Protein AF-A0A2N1TGX4-F1 (afdb_monomer_lite)

Foldseek 3Di:
DPPLVVVLVVLVVVLVVVLVVLCVVQPLAPSSVLVNLVSVLVSLVVVLVSCCVVVHVVSCVPSVVVSVVSVVVSVVCCCVLPVVLVVLLVVCVVCVVQQELDHPQDVVQLPRSHPSVVVSVVSVVVSVVVVVVLLVLLVVLVVLLVVLVVLLVVLVVLLVVLVVLLVVLVVVVVVLVVVLVVLVVLLVVLVVVLVVLVVVLVVLVVVLVVLVVVLVVLVVVLVVLVVQLVVLVVQLVVLVVQLVVLVVVPPVSPVSNVVSVVSNVVSVVSNVVSVVSNVVSVVSSVVSVVSSVVSVVVNVVSVVVSVVSVVSNVVSVVVSVVSVVVVVVSVVSNVVSVVSNVVSVVSNVVSVVSNVVSVVSLVVSQSHAYPNHGSD

pLDDT: mean 90.54, std 6.8, range [51.25, 97.88]

Sequence (376 aa):
MSILLIYSLGVGISSIIAIYGIWKIFRGSFIAKISILFLIWGVTLLYYAYIILLMGLVHISWTAPIACAHFIVINIYIKKTMKNPLDKVIHSVNEMSSGIINFDFDEAIAKQNDELGVLTKAFFSTTQKLQETISSFSQSTATIANASDELNATAQNLSQGANEQAAGIEEMSSSLEEIAASILINTSNTKETGMLAKKTAEQSSEGGKAVLEAVAAIKQIAEKITLIEDIAYQTNLLALNAAIEAARAGEHGKGFAVVAGEVRKLAEKSQIAAQDIGKLAVNGVSVADKASTRFKEILPNIDKTSQFIQDIAASSEEQDTAIKQFNETVEQLGFVATSNSSASEELASTSELLNKEAQNLSTIIGFFKLDGKEIQ

Structure (mmCIF, N/CA/C/O backbone):
data_AF-A0A2N1TGX4-F1
#
_entry.id   AF-A0A2N1TGX4-F1
#
loop_
_atom_site.group_PDB
_atom_site.id
_atom_site.type_symbol
_atom_site.label_atom_id
_atom_site.label_alt_id
_atom_site.label_comp_id
_atom_site.label_asym_id
_atom_site.label_entity_id
_atom_site.label_seq_id
_atom_site.pdbx_PDB_ins_code
_atom_site.Cartn_x
_atom_site.Cartn_y
_atom_site.Cartn_z
_atom_site.occupancy
_atom_site.B_iso_or_equiv
_atom_site.auth_seq_id
_atom_site.auth_comp_id
_atom_site.auth_asym_id
_atom_site.auth_atom_id
_atom_site.pdbx_PDB_model_num
ATOM 1 N N . MET A 1 1 ? 60.046 26.076 -99.783 1.00 53.44 1 MET A N 1
ATOM 2 C CA . MET A 1 1 ? 60.450 26.130 -98.357 1.00 53.44 1 MET A CA 1
ATOM 3 C C . MET A 1 1 ? 59.511 26.994 -97.502 1.00 53.44 1 MET A C 1
ATOM 5 O O . MET A 1 1 ? 59.264 26.639 -96.362 1.00 53.44 1 MET A O 1
ATOM 9 N N . SER A 1 2 ? 58.922 28.068 -98.041 1.00 67.06 2 SER A N 1
ATOM 10 C CA . SER A 1 2 ? 58.096 29.043 -97.301 1.00 67.06 2 SER A CA 1
ATOM 11 C C . SER A 1 2 ? 56.709 28.544 -96.846 1.00 67.06 2 SER A C 1
ATOM 13 O O . SER A 1 2 ? 56.313 28.831 -95.725 1.00 67.06 2 SER A O 1
ATOM 15 N N . ILE A 1 3 ? 55.982 27.757 -97.652 1.00 70.06 3 ILE A N 1
ATOM 16 C CA . ILE A 1 3 ? 54.608 27.301 -97.319 1.00 70.06 3 ILE A CA 1
ATOM 17 C C . ILE A 1 3 ? 54.589 26.271 -96.174 1.00 70.06 3 ILE A C 1
ATOM 19 O O . ILE A 1 3 ? 53.727 26.309 -95.301 1.00 70.06 3 ILE A O 1
ATOM 23 N N . LEU A 1 4 ? 55.573 25.373 -96.147 1.00 67.12 4 LEU A N 1
ATOM 24 C CA . LEU A 1 4 ? 55.683 24.300 -95.153 1.00 67.12 4 LEU A CA 1
ATOM 25 C C . LEU A 1 4 ? 56.008 24.839 -93.747 1.00 67.12 4 LEU A C 1
ATOM 27 O O . LEU A 1 4 ? 55.432 24.383 -92.763 1.00 67.12 4 LEU A O 1
ATOM 31 N N . LEU A 1 5 ? 56.859 25.868 -93.671 1.00 70.44 5 LEU A N 1
ATOM 32 C CA . LEU A 1 5 ? 57.188 26.581 -92.431 1.00 70.44 5 LEU A CA 1
ATOM 33 C C . LEU A 1 5 ? 55.961 27.300 -91.846 1.00 70.44 5 LEU A C 1
ATOM 35 O O . LEU A 1 5 ? 55.720 27.230 -90.641 1.00 70.44 5 LEU A O 1
ATOM 39 N N . ILE A 1 6 ? 55.146 27.920 -92.708 1.00 76.12 6 ILE A N 1
ATOM 40 C CA . ILE A 1 6 ? 53.880 28.561 -92.320 1.00 76.12 6 ILE A CA 1
ATOM 41 C C . ILE A 1 6 ? 52.896 27.520 -91.766 1.00 76.12 6 ILE A C 1
ATOM 43 O O . ILE A 1 6 ? 52.261 27.769 -90.743 1.00 76.12 6 ILE A O 1
ATOM 47 N N . TYR A 1 7 ? 52.815 26.335 -92.379 1.00 77.75 7 TYR A N 1
ATOM 48 C CA . TYR A 1 7 ? 51.945 25.254 -91.910 1.00 77.75 7 TYR A CA 1
ATOM 49 C C . TYR A 1 7 ? 52.366 24.724 -90.529 1.00 77.75 7 TYR A C 1
ATOM 51 O O . TYR A 1 7 ? 51.528 24.609 -89.637 1.00 77.75 7 TYR A O 1
ATOM 59 N N . SER A 1 8 ? 53.664 24.478 -90.302 1.00 75.38 8 SER A N 1
ATOM 60 C CA . SER A 1 8 ? 54.162 24.046 -88.986 1.00 75.38 8 SER A CA 1
ATOM 61 C C . SER A 1 8 ? 53.949 25.097 -87.891 1.00 75.38 8 SER A C 1
ATOM 63 O O . SER A 1 8 ? 53.589 24.750 -86.766 1.00 75.38 8 SER A O 1
ATOM 65 N N . LEU A 1 9 ? 54.115 26.385 -88.224 1.00 79.75 9 LEU A N 1
ATOM 66 C CA . LEU A 1 9 ? 53.881 27.489 -87.292 1.00 79.75 9 LEU A CA 1
ATOM 67 C C . LEU A 1 9 ? 52.387 27.608 -86.950 1.00 79.75 9 LEU A C 1
ATOM 69 O O . LEU A 1 9 ? 52.031 27.787 -85.787 1.00 79.75 9 LEU A O 1
ATOM 73 N N . GLY A 1 10 ? 51.517 27.441 -87.953 1.00 82.50 10 GLY A N 1
ATOM 74 C CA . GLY A 1 10 ? 50.064 27.433 -87.795 1.00 82.50 10 GLY A CA 1
ATOM 75 C C . GLY A 1 10 ? 49.576 26.310 -86.880 1.00 82.50 10 GLY A C 1
ATOM 76 O O . GLY A 1 10 ? 48.833 26.586 -85.941 1.00 82.50 10 GLY A O 1
ATOM 77 N N . VAL A 1 11 ? 50.057 25.076 -87.088 1.00 82.88 11 VAL A N 1
ATOM 78 C CA . VAL A 1 11 ? 49.738 23.924 -86.224 1.00 82.88 11 VAL A CA 1
ATOM 79 C C . VAL A 1 11 ? 50.245 24.147 -84.797 1.00 82.88 11 VAL A C 1
ATOM 81 O O . VAL A 1 11 ? 49.530 23.852 -83.841 1.00 82.88 11 VAL A O 1
ATOM 84 N N . GLY A 1 12 ? 51.444 24.709 -84.618 1.00 82.12 12 GLY A N 1
ATOM 85 C CA . GLY A 1 12 ? 51.977 25.032 -83.290 1.00 82.12 12 GLY A CA 1
ATOM 86 C C . GLY A 1 12 ? 51.110 26.046 -82.536 1.00 82.12 12 GLY A C 1
ATOM 87 O O . GLY A 1 12 ? 50.707 25.795 -81.399 1.00 82.12 12 GLY A O 1
ATOM 88 N N . ILE A 1 13 ? 50.756 27.158 -83.187 1.00 85.62 13 ILE A N 1
ATOM 89 C CA . ILE A 1 13 ? 49.913 28.212 -82.60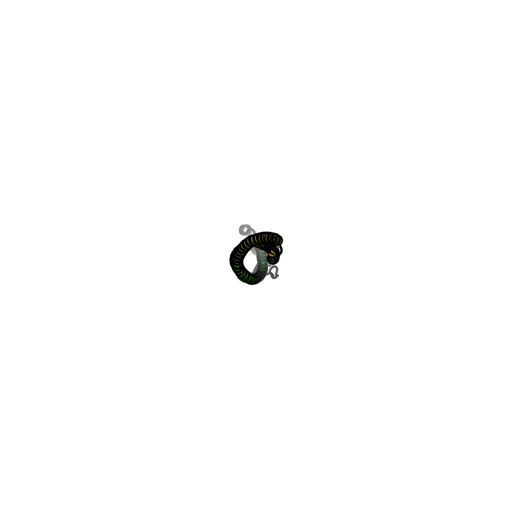1 1.00 85.62 13 ILE A CA 1
ATOM 90 C C . ILE A 1 13 ? 48.509 27.678 -82.290 1.00 85.62 13 ILE A C 1
ATOM 92 O O . ILE A 1 13 ? 48.014 27.879 -81.179 1.00 85.62 13 ILE A O 1
ATOM 96 N N . SER A 1 14 ? 47.881 26.945 -83.217 1.00 87.31 14 SER A N 1
ATOM 97 C CA . SER A 1 14 ? 46.551 26.365 -82.990 1.00 87.31 14 SER A CA 1
ATOM 98 C C . SER A 1 14 ? 46.553 25.351 -81.846 1.00 87.31 14 SER A C 1
ATOM 100 O O . SER A 1 14 ? 45.596 25.294 -81.078 1.00 87.31 14 SER A O 1
ATOM 102 N N . SER A 1 15 ? 47.639 24.590 -81.684 1.00 87.62 15 SER A N 1
ATOM 103 C CA . SER A 1 15 ? 47.796 23.621 -80.594 1.00 87.62 15 SER A CA 1
ATOM 104 C C . SER A 1 15 ? 47.927 24.303 -79.237 1.00 87.62 15 SER A C 1
ATOM 106 O O . SER A 1 15 ? 47.289 23.874 -78.283 1.00 87.62 15 SER A O 1
ATOM 108 N N . ILE A 1 16 ? 48.692 25.394 -79.140 1.00 89.44 16 ILE A N 1
ATOM 109 C CA . ILE A 1 16 ? 48.813 26.178 -77.899 1.00 89.44 16 ILE A CA 1
ATOM 110 C C . ILE A 1 16 ? 47.462 26.797 -77.521 1.00 89.44 16 ILE A C 1
ATOM 112 O O . ILE A 1 16 ? 47.061 26.728 -76.358 1.00 89.44 16 ILE A O 1
ATOM 116 N N . ILE A 1 17 ? 46.731 27.345 -78.499 1.00 90.94 17 ILE A N 1
ATOM 117 C CA . ILE A 1 17 ? 45.380 27.888 -78.290 1.00 90.94 17 ILE A CA 1
ATOM 118 C C . ILE A 1 17 ? 44.424 26.784 -77.820 1.00 90.94 17 ILE A C 1
ATOM 120 O O . ILE A 1 17 ? 43.666 27.000 -76.876 1.00 90.94 17 ILE A O 1
ATOM 124 N N . ALA A 1 18 ? 44.482 25.595 -78.425 1.00 89.81 18 ALA A N 1
ATOM 125 C CA . ALA A 1 18 ? 43.657 24.455 -78.035 1.00 89.81 18 ALA A CA 1
ATOM 126 C C . ALA A 1 18 ? 44.010 23.927 -76.631 1.00 89.81 18 ALA A C 1
ATOM 128 O O . ALA A 1 18 ? 43.102 23.696 -75.836 1.00 89.81 18 ALA A O 1
ATOM 129 N N . ILE A 1 19 ? 45.299 23.815 -76.276 1.00 91.00 19 ILE A N 1
ATOM 130 C CA . ILE A 1 19 ? 45.748 23.450 -74.919 1.00 91.00 19 ILE A CA 1
ATOM 131 C C . ILE A 1 19 ? 45.235 24.473 -73.901 1.00 91.00 19 ILE A C 1
ATOM 133 O O . ILE A 1 19 ? 44.672 24.088 -72.876 1.00 91.00 19 ILE A O 1
ATOM 137 N N . TYR A 1 20 ? 45.390 25.770 -74.184 1.00 91.19 20 TYR A N 1
ATOM 138 C CA . TYR A 1 20 ? 44.896 26.834 -73.311 1.00 91.19 20 TYR A CA 1
ATOM 139 C C . TYR A 1 20 ? 43.369 26.800 -73.180 1.00 91.19 20 TYR A C 1
ATOM 141 O O . TYR A 1 20 ? 42.847 26.940 -72.075 1.00 91.19 20 TYR A O 1
ATOM 149 N N . GLY A 1 21 ? 42.652 26.562 -74.282 1.00 91.06 21 GLY A N 1
ATOM 150 C CA . GLY A 1 21 ? 41.200 26.395 -74.296 1.00 91.06 21 GLY A CA 1
ATOM 151 C C . GLY A 1 21 ? 40.746 25.231 -73.416 1.00 91.06 21 GLY A C 1
ATOM 152 O O . GLY A 1 21 ? 39.921 25.430 -72.528 1.00 91.06 21 GLY A O 1
ATOM 153 N N . ILE A 1 22 ? 41.340 24.047 -73.591 1.00 90.81 22 ILE A N 1
ATOM 154 C CA . ILE A 1 22 ? 41.057 22.856 -72.775 1.00 90.81 22 ILE A CA 1
ATOM 155 C C . ILE A 1 22 ? 41.356 23.127 -71.299 1.00 90.81 22 ILE A C 1
ATOM 157 O O . ILE A 1 22 ? 40.515 22.857 -70.445 1.00 90.81 22 ILE A O 1
ATOM 161 N N . TRP A 1 23 ? 42.524 23.693 -70.987 1.00 89.88 23 TRP A N 1
ATOM 162 C CA . TRP A 1 23 ? 42.907 24.010 -69.611 1.00 89.88 23 TRP A CA 1
ATOM 163 C C . TRP A 1 23 ? 41.967 25.030 -68.963 1.00 89.88 23 TRP A C 1
ATOM 165 O O . TRP A 1 23 ? 41.651 24.907 -67.783 1.00 89.88 23 TRP A O 1
ATOM 175 N N . LYS A 1 24 ? 41.508 26.032 -69.721 1.00 90.69 24 LYS A N 1
ATOM 176 C CA . LYS A 1 24 ? 40.595 27.065 -69.223 1.00 90.69 24 LYS A CA 1
ATOM 177 C C . LYS A 1 24 ? 39.182 26.524 -68.997 1.00 90.69 24 LYS A C 1
ATOM 179 O O . LYS A 1 24 ? 38.566 26.899 -68.005 1.00 90.69 24 LYS A O 1
ATOM 184 N N . ILE A 1 25 ? 38.681 25.669 -69.892 1.00 89.88 25 ILE A N 1
ATOM 185 C CA . ILE A 1 25 ? 37.333 25.080 -69.805 1.00 89.88 25 ILE A CA 1
ATOM 186 C C . ILE A 1 25 ? 37.271 24.021 -68.697 1.00 89.88 25 ILE A C 1
ATOM 188 O O . ILE A 1 25 ? 36.348 24.027 -67.893 1.00 89.88 25 ILE A O 1
ATOM 192 N N . PHE A 1 26 ? 38.273 23.145 -68.622 1.00 89.19 26 PHE A N 1
ATOM 193 C CA . PHE A 1 26 ? 38.320 22.004 -67.703 1.00 89.19 26 PHE A CA 1
ATOM 194 C C . PHE A 1 26 ? 39.372 22.212 -66.600 1.00 89.19 26 PHE A C 1
ATOM 196 O O . PHE A 1 26 ? 40.143 21.312 -66.259 1.00 89.19 26 PHE A O 1
ATOM 203 N N . ARG A 1 27 ? 39.475 23.429 -66.057 1.00 84.06 27 ARG A N 1
ATOM 204 C CA . ARG A 1 27 ? 40.538 23.790 -65.108 1.00 84.06 27 ARG A CA 1
ATOM 205 C C . ARG A 1 27 ? 40.519 22.885 -63.873 1.00 84.06 27 ARG A C 1
ATOM 207 O O . ARG A 1 27 ? 39.518 22.809 -63.177 1.00 84.06 27 ARG A O 1
ATOM 214 N N . GLY A 1 28 ? 41.652 22.243 -63.584 1.00 81.25 28 GLY A N 1
ATOM 215 C CA . GLY A 1 28 ? 41.782 21.313 -62.453 1.00 81.25 28 GLY A CA 1
ATOM 216 C C . GLY A 1 28 ? 41.197 19.921 -62.707 1.00 81.25 28 GLY A C 1
ATOM 217 O O . GLY A 1 28 ? 41.358 19.053 -61.861 1.00 81.25 28 GLY A O 1
ATOM 218 N N . SER A 1 29 ? 40.598 19.684 -63.876 1.00 88.69 29 SER A N 1
ATOM 219 C CA . SER A 1 29 ? 39.947 18.420 -64.209 1.00 88.69 29 SER A CA 1
ATOM 220 C C . SER A 1 29 ? 40.927 17.339 -64.654 1.00 88.69 29 SER A C 1
ATOM 222 O O . SER A 1 29 ? 41.895 17.621 -65.375 1.00 88.69 29 SER A O 1
ATOM 224 N N . PHE A 1 30 ? 40.640 16.074 -64.343 1.00 87.62 30 PHE A N 1
ATOM 225 C CA . PHE A 1 30 ? 41.352 14.965 -64.987 1.00 87.62 30 PHE A CA 1
ATOM 226 C C . PHE A 1 30 ? 41.064 14.923 -66.502 1.00 87.62 30 PHE A C 1
ATOM 228 O O . PHE A 1 30 ? 41.944 14.553 -67.283 1.00 87.62 30 PHE A O 1
ATOM 235 N N . ILE A 1 31 ? 39.885 15.390 -66.940 1.00 88.69 31 ILE A N 1
ATOM 236 C CA . ILE A 1 31 ? 39.503 15.485 -68.358 1.00 88.69 31 ILE A CA 1
ATOM 237 C C . ILE A 1 31 ? 40.423 16.462 -69.093 1.00 88.69 31 ILE A C 1
ATOM 239 O O . ILE A 1 31 ? 40.838 16.165 -70.214 1.00 88.69 31 ILE A O 1
ATOM 243 N N . ALA A 1 32 ? 40.822 17.577 -68.464 1.00 89.38 32 ALA A N 1
ATOM 244 C CA . ALA A 1 32 ? 41.821 18.481 -69.041 1.00 89.38 32 ALA A CA 1
ATOM 245 C C . ALA A 1 32 ? 43.162 17.780 -69.244 1.00 89.38 32 ALA A C 1
ATOM 247 O O . ALA A 1 32 ? 43.743 17.884 -70.321 1.00 89.38 32 ALA A O 1
ATOM 248 N N . LYS A 1 33 ? 43.647 17.047 -68.231 1.00 87.75 33 LYS A N 1
ATOM 249 C CA . LYS A 1 33 ? 44.929 16.326 -68.306 1.00 87.75 33 LYS A CA 1
ATOM 250 C C . LYS A 1 33 ? 44.917 15.320 -69.461 1.00 87.75 33 LYS A C 1
ATOM 252 O O . LYS A 1 33 ? 45.841 15.306 -70.269 1.00 87.75 33 LYS A O 1
ATOM 257 N N . ILE A 1 34 ? 43.849 14.529 -69.575 1.00 89.94 34 ILE A N 1
ATOM 258 C CA . ILE A 1 34 ? 43.679 13.530 -70.640 1.00 89.94 34 ILE A CA 1
ATOM 259 C C . ILE A 1 34 ? 43.566 14.196 -72.014 1.00 89.94 34 ILE A C 1
ATOM 261 O O . ILE A 1 34 ? 44.259 13.803 -72.952 1.00 89.94 34 ILE A O 1
ATOM 265 N N . SER A 1 35 ? 42.734 15.231 -72.130 1.00 90.75 35 SER A N 1
ATOM 266 C CA . SER A 1 35 ? 42.510 15.940 -73.393 1.00 90.75 35 SER A CA 1
ATOM 267 C C . SER A 1 35 ? 43.785 16.625 -73.892 1.00 90.75 35 SER A C 1
ATOM 269 O O . SER A 1 35 ? 44.073 16.582 -75.084 1.00 90.75 35 SER A O 1
ATOM 271 N N . ILE A 1 36 ? 44.599 17.188 -72.989 1.00 90.88 36 ILE A N 1
ATOM 272 C CA . ILE A 1 36 ? 45.911 17.759 -73.324 1.00 90.88 36 ILE A CA 1
ATOM 273 C C . ILE A 1 36 ? 46.883 16.663 -73.787 1.00 90.88 36 ILE A C 1
ATOM 275 O O . ILE A 1 36 ? 47.567 16.866 -74.786 1.00 90.88 36 ILE A O 1
ATOM 279 N N . LEU A 1 37 ? 46.927 15.494 -73.134 1.00 91.06 37 LEU A N 1
ATOM 280 C CA . LEU A 1 37 ? 47.788 14.375 -73.552 1.00 91.06 37 LEU A CA 1
ATOM 281 C C . LEU A 1 37 ? 47.436 13.860 -74.957 1.00 91.06 37 LEU A C 1
ATOM 283 O O . LEU A 1 37 ? 48.330 13.687 -75.786 1.00 91.06 37 LEU A O 1
ATOM 287 N N . PHE A 1 38 ? 46.148 13.666 -75.257 1.00 92.25 38 PHE A N 1
ATOM 288 C CA . PHE A 1 38 ? 45.708 13.253 -76.595 1.00 92.25 38 PHE A CA 1
ATOM 289 C C . PHE A 1 38 ? 45.917 14.340 -77.650 1.00 92.25 38 PHE A C 1
ATOM 291 O O . PHE A 1 38 ? 46.282 14.019 -78.780 1.00 92.25 38 PHE A O 1
ATOM 298 N N . LEU A 1 39 ? 45.739 15.616 -77.292 1.00 92.19 39 LEU A N 1
ATOM 299 C CA . LEU A 1 39 ? 46.033 16.734 -78.185 1.00 92.19 39 LEU A CA 1
ATOM 300 C C . LEU A 1 39 ? 47.529 16.786 -78.522 1.00 92.19 39 LEU A C 1
ATOM 302 O O . LEU A 1 39 ? 47.880 16.874 -79.694 1.00 92.19 39 LEU A O 1
ATOM 306 N N . ILE A 1 40 ? 48.413 16.655 -77.525 1.00 90.50 40 ILE A N 1
ATOM 307 C CA . ILE A 1 40 ? 49.867 16.579 -77.735 1.00 90.50 40 ILE A CA 1
ATOM 308 C C . ILE A 1 40 ? 50.206 15.391 -78.641 1.00 90.50 40 ILE A C 1
ATOM 310 O O . ILE A 1 40 ? 50.941 15.556 -79.613 1.00 90.50 40 ILE A O 1
ATOM 314 N N . TRP A 1 41 ? 49.634 14.213 -78.383 1.00 92.56 41 TRP A N 1
ATOM 315 C CA . TRP A 1 41 ? 49.844 13.033 -79.221 1.00 92.56 41 TRP A CA 1
ATOM 316 C C . TRP A 1 41 ? 49.384 13.251 -80.673 1.00 92.56 41 TRP A C 1
ATOM 318 O O . TRP A 1 41 ? 50.144 12.985 -81.607 1.00 92.56 41 TRP A O 1
ATOM 328 N N . GLY A 1 42 ? 48.196 13.824 -80.882 1.00 90.12 42 GLY A N 1
ATOM 329 C CA . GLY A 1 42 ? 47.678 14.158 -82.212 1.00 90.12 42 GLY A CA 1
ATOM 330 C C . GLY A 1 42 ? 48.564 15.156 -82.965 1.00 90.12 42 GLY A C 1
ATOM 331 O O . GLY A 1 42 ? 48.849 14.971 -84.147 1.00 90.12 42 GLY A O 1
ATOM 332 N N . VAL A 1 43 ? 49.084 16.170 -82.271 1.00 90.31 43 VAL A N 1
ATOM 333 C CA . VAL A 1 43 ? 50.026 17.145 -82.845 1.00 90.31 43 VAL A CA 1
ATOM 334 C C . VAL A 1 43 ? 51.359 16.484 -83.201 1.00 90.31 43 VAL A C 1
ATOM 336 O O . VAL A 1 43 ? 51.906 16.753 -84.271 1.00 90.31 43 VAL A O 1
ATOM 339 N N . THR A 1 44 ? 51.862 15.561 -82.371 1.00 89.06 44 THR A N 1
ATOM 340 C CA . THR A 1 44 ? 53.075 14.791 -82.699 1.00 89.06 44 THR A CA 1
ATOM 341 C C . THR A 1 44 ? 52.883 13.875 -83.908 1.00 89.06 44 THR A C 1
ATOM 343 O O . THR A 1 44 ? 53.789 13.766 -84.731 1.00 89.06 44 THR A O 1
ATOM 346 N N . LEU A 1 45 ? 51.696 13.283 -84.085 1.00 90.62 45 LEU A N 1
ATOM 347 C CA . LEU A 1 45 ? 51.361 12.499 -85.277 1.00 90.62 45 LEU A CA 1
ATOM 348 C C . LEU A 1 45 ? 51.341 13.357 -86.543 1.00 90.62 45 LEU A C 1
ATOM 350 O O . LEU A 1 45 ? 51.910 12.952 -87.556 1.00 90.62 45 LEU A O 1
ATOM 354 N N . LEU A 1 46 ? 50.733 14.547 -86.486 1.00 89.00 46 LEU A N 1
ATOM 355 C CA . LEU A 1 46 ? 50.750 15.498 -87.602 1.00 89.00 46 LEU A CA 1
ATOM 356 C C . LEU A 1 46 ? 52.184 15.904 -87.968 1.00 89.00 46 LEU A C 1
ATOM 358 O O . LEU A 1 46 ? 52.518 15.994 -89.149 1.00 89.00 46 LEU A O 1
ATOM 362 N N . TYR A 1 47 ? 53.048 16.088 -86.969 1.00 88.44 47 TYR A N 1
ATOM 363 C CA . TYR A 1 47 ? 54.466 16.369 -87.181 1.00 88.44 47 TYR A CA 1
ATOM 364 C C . TYR A 1 47 ? 55.219 15.186 -87.819 1.00 88.44 47 TYR A C 1
ATOM 366 O O . TYR A 1 47 ? 56.012 15.382 -88.739 1.00 88.44 47 TYR A O 1
ATOM 374 N N . TYR A 1 48 ? 54.947 13.946 -87.404 1.00 90.06 48 TYR A N 1
ATOM 375 C CA . TYR A 1 48 ? 55.524 12.760 -88.047 1.00 90.06 48 TYR A CA 1
ATOM 376 C C . TYR A 1 48 ? 55.039 12.578 -89.486 1.00 90.06 48 TYR A C 1
ATOM 378 O O . TYR A 1 48 ? 55.856 12.321 -90.369 1.00 90.06 48 TYR A O 1
ATOM 386 N N . ALA A 1 49 ? 53.744 12.778 -89.746 1.00 87.06 49 ALA A N 1
ATOM 387 C CA . ALA A 1 49 ? 53.189 12.760 -91.098 1.00 87.06 49 ALA A CA 1
ATOM 388 C C . ALA A 1 49 ? 53.865 13.811 -91.994 1.00 87.06 49 ALA A C 1
ATOM 390 O O . ALA A 1 49 ? 54.219 13.519 -93.136 1.00 87.06 49 ALA A O 1
ATOM 391 N N . TYR A 1 50 ? 54.120 15.004 -91.450 1.00 86.31 50 TYR A N 1
ATOM 392 C CA . TYR A 1 50 ? 54.874 16.056 -92.124 1.00 86.31 50 TYR A CA 1
ATOM 393 C C . TYR A 1 50 ? 56.311 15.625 -92.475 1.00 86.31 50 TYR A C 1
ATOM 395 O O . TYR A 1 50 ? 56.736 15.813 -93.614 1.00 86.31 50 TYR A O 1
ATOM 403 N N . ILE A 1 51 ? 57.048 14.999 -91.546 1.00 85.94 51 ILE A N 1
ATOM 404 C CA . ILE A 1 51 ? 58.411 14.490 -91.805 1.00 85.94 51 ILE A CA 1
ATOM 405 C C . ILE A 1 51 ? 58.409 13.430 -92.910 1.00 85.94 51 ILE A C 1
ATOM 407 O O . ILE A 1 51 ? 59.250 13.483 -93.806 1.00 85.94 51 ILE A O 1
ATOM 411 N N . ILE A 1 52 ? 57.465 12.487 -92.868 1.00 87.25 52 ILE A N 1
ATOM 412 C CA . ILE A 1 52 ? 57.350 11.423 -93.874 1.00 87.25 52 ILE A CA 1
ATOM 413 C C . ILE A 1 52 ? 57.077 12.019 -95.262 1.00 87.25 52 ILE A C 1
ATOM 415 O O . ILE A 1 52 ? 57.685 11.592 -96.242 1.00 87.25 52 ILE A O 1
ATOM 419 N N . LEU A 1 53 ? 56.203 13.027 -95.350 1.00 85.56 53 LEU A N 1
ATOM 420 C CA . LEU A 1 53 ? 55.873 13.696 -96.611 1.00 85.56 53 LEU A CA 1
ATOM 421 C C . LEU A 1 53 ? 57.066 14.483 -97.180 1.00 85.56 53 LEU A C 1
ATOM 423 O O . LEU A 1 53 ? 57.242 14.527 -98.394 1.00 85.56 53 LEU A O 1
ATOM 427 N N . LEU A 1 54 ? 57.895 15.079 -96.317 1.00 84.31 54 LEU A N 1
ATOM 428 C CA . LEU A 1 54 ? 59.050 15.887 -96.720 1.00 84.31 54 LEU A CA 1
ATOM 429 C C . LEU A 1 54 ? 60.295 15.050 -97.069 1.00 84.31 54 LEU A C 1
ATOM 431 O O . LEU A 1 54 ? 60.998 15.373 -98.023 1.00 84.31 54 LEU A O 1
ATOM 435 N N . MET A 1 55 ? 60.596 14.017 -96.277 1.00 85.06 55 MET A N 1
ATOM 436 C CA . MET A 1 55 ? 61.854 13.254 -96.345 1.00 85.06 55 MET A CA 1
ATOM 437 C C . MET A 1 55 ? 61.690 11.830 -96.907 1.00 85.06 55 MET A C 1
ATOM 439 O O . MET A 1 55 ? 62.681 11.138 -97.131 1.00 85.06 55 MET A O 1
ATOM 443 N N . GLY A 1 56 ? 60.457 11.388 -97.173 1.00 85.06 56 GLY A N 1
ATOM 444 C CA . GLY A 1 56 ? 60.148 10.106 -97.809 1.00 85.06 56 GLY A CA 1
ATOM 445 C C . GLY A 1 56 ? 59.764 8.975 -96.843 1.00 85.06 56 GLY A C 1
ATOM 446 O O . GLY A 1 56 ? 59.907 9.062 -95.622 1.00 85.06 56 GLY A O 1
ATOM 447 N N . LEU A 1 57 ? 59.277 7.865 -97.413 1.00 87.75 57 LEU A N 1
ATOM 448 C CA . LEU A 1 57 ? 58.647 6.750 -96.682 1.00 87.75 57 LEU A CA 1
ATOM 449 C C . LEU A 1 57 ? 59.579 6.009 -95.705 1.00 87.75 57 LEU A C 1
ATOM 451 O O . LEU A 1 57 ? 59.097 5.360 -94.780 1.00 87.75 57 LEU A O 1
ATOM 455 N N . VAL A 1 58 ? 60.903 6.125 -95.852 1.00 88.62 58 VAL A N 1
ATOM 456 C CA . VAL A 1 58 ? 61.892 5.472 -94.968 1.00 88.62 58 VAL A CA 1
ATOM 457 C C . VAL A 1 58 ? 61.707 5.888 -93.504 1.00 88.62 58 VAL A C 1
ATOM 459 O O . VAL A 1 58 ? 61.916 5.080 -92.596 1.00 88.62 58 VAL A O 1
ATOM 462 N N . HIS A 1 59 ? 61.240 7.115 -93.255 1.00 88.62 59 HIS A N 1
ATOM 463 C CA . HIS A 1 59 ? 61.037 7.638 -91.904 1.00 88.62 59 HIS A CA 1
ATOM 464 C C . HIS A 1 59 ? 59.853 7.010 -91.148 1.00 88.62 59 HIS A C 1
ATOM 466 O O . HIS A 1 59 ? 59.738 7.186 -89.934 1.00 88.62 59 HIS A O 1
ATOM 472 N N . ILE A 1 60 ? 59.011 6.213 -91.816 1.00 88.62 60 ILE A N 1
ATOM 473 C CA . ILE A 1 60 ? 57.955 5.417 -91.167 1.00 88.62 60 ILE A CA 1
ATOM 474 C C . ILE A 1 60 ? 58.555 4.413 -90.172 1.00 88.62 60 ILE A C 1
ATOM 476 O O . ILE A 1 60 ? 57.986 4.195 -89.103 1.00 88.62 60 ILE A O 1
ATOM 480 N N . SER A 1 61 ? 59.728 3.854 -90.494 1.00 88.94 61 SER A N 1
ATOM 481 C CA . SER A 1 61 ? 60.398 2.807 -89.705 1.00 88.94 61 SER A CA 1
ATOM 482 C C . SER A 1 61 ? 60.633 3.180 -88.237 1.00 88.94 61 SER A C 1
ATOM 484 O O . SER A 1 61 ? 60.565 2.308 -87.376 1.00 88.94 61 SER A O 1
ATOM 486 N N . TRP A 1 62 ? 60.860 4.463 -87.938 1.00 89.00 62 TRP A N 1
ATOM 487 C CA . TRP A 1 62 ? 61.085 4.956 -86.576 1.00 89.00 62 TRP A CA 1
ATOM 488 C C . TRP A 1 62 ? 59.936 5.826 -86.048 1.00 89.00 62 TRP A C 1
ATOM 490 O O . TRP A 1 62 ? 59.659 5.791 -84.850 1.00 89.00 62 TRP A O 1
ATOM 500 N N . THR A 1 63 ? 59.212 6.560 -86.900 1.00 91.00 63 THR A N 1
ATOM 501 C CA . THR A 1 63 ? 58.073 7.387 -86.449 1.00 91.00 63 THR A CA 1
ATOM 502 C C . THR A 1 63 ? 56.896 6.545 -85.950 1.00 91.00 63 THR A C 1
ATOM 504 O O . THR A 1 63 ? 56.291 6.892 -84.934 1.00 91.00 63 THR A O 1
ATOM 507 N N . ALA A 1 64 ? 56.591 5.415 -86.600 1.00 88.69 64 ALA A N 1
ATOM 508 C CA . ALA A 1 64 ? 55.469 4.564 -86.206 1.00 88.69 64 ALA A CA 1
ATOM 509 C C . ALA A 1 64 ? 55.670 3.883 -84.831 1.00 88.69 64 ALA A C 1
ATOM 511 O O . ALA A 1 64 ? 54.764 3.984 -83.995 1.00 88.69 64 ALA A O 1
ATOM 512 N N . PRO A 1 65 ? 56.833 3.267 -84.516 1.00 92.88 65 PRO A N 1
ATOM 513 C CA . PRO A 1 65 ? 57.094 2.724 -83.181 1.00 92.88 65 PRO A CA 1
ATOM 514 C C . PRO A 1 65 ? 57.033 3.774 -82.068 1.00 92.88 65 PRO A C 1
ATOM 516 O O . PRO A 1 65 ? 56.467 3.507 -81.010 1.00 92.88 65 PRO A O 1
ATOM 519 N N . ILE A 1 66 ? 57.566 4.979 -82.301 1.00 92.19 66 ILE A N 1
ATOM 520 C CA . ILE A 1 66 ? 57.556 6.057 -81.299 1.00 92.19 66 ILE A CA 1
ATOM 521 C C . ILE A 1 66 ? 56.129 6.554 -81.052 1.00 92.19 66 ILE A C 1
ATOM 523 O O . ILE A 1 66 ? 55.731 6.724 -79.899 1.00 92.19 66 ILE A O 1
ATOM 527 N N . ALA A 1 67 ? 55.330 6.728 -82.108 1.00 90.19 67 ALA A N 1
ATOM 528 C CA . ALA A 1 67 ? 53.923 7.095 -81.973 1.00 90.19 67 ALA A CA 1
ATOM 529 C C . ALA A 1 67 ? 53.124 6.046 -81.176 1.00 90.19 67 ALA A C 1
ATOM 531 O O . ALA A 1 67 ? 52.317 6.415 -80.317 1.00 90.19 67 ALA A O 1
ATOM 532 N N . CYS A 1 68 ? 53.389 4.754 -81.410 1.00 92.44 68 CYS A N 1
ATOM 533 C CA . CYS A 1 68 ? 52.789 3.654 -80.651 1.00 92.44 68 CYS A CA 1
ATOM 534 C C . CYS A 1 68 ? 53.237 3.658 -79.184 1.00 92.44 68 CYS A C 1
ATOM 536 O O . CYS A 1 68 ? 52.402 3.547 -78.290 1.00 92.44 68 CYS A O 1
ATOM 538 N N . ALA A 1 69 ? 54.534 3.837 -78.918 1.00 93.00 69 ALA A N 1
ATOM 539 C CA . ALA A 1 69 ? 55.063 3.917 -77.559 1.00 93.00 69 ALA A CA 1
ATOM 540 C C . ALA A 1 69 ? 54.438 5.085 -76.779 1.00 93.00 69 ALA A C 1
ATOM 542 O O . ALA A 1 69 ? 53.990 4.903 -75.648 1.00 93.00 69 ALA A O 1
ATOM 543 N N . HIS A 1 70 ? 54.323 6.262 -77.401 1.00 91.88 70 HIS A N 1
ATOM 544 C CA . HIS A 1 70 ? 53.672 7.429 -76.805 1.00 91.88 70 HIS A CA 1
ATOM 545 C C . HIS A 1 70 ? 52.193 7.147 -76.478 1.00 91.88 70 HIS A C 1
ATOM 547 O O . HIS A 1 70 ? 51.743 7.431 -75.367 1.00 91.88 70 HIS A O 1
ATOM 553 N N . PHE A 1 71 ? 51.454 6.505 -77.390 1.00 93.12 71 PHE A N 1
ATOM 554 C CA . PHE A 1 71 ? 50.062 6.104 -77.154 1.00 93.12 71 PHE A CA 1
ATOM 555 C C . PHE A 1 71 ? 49.923 5.115 -75.984 1.00 93.12 71 PHE A C 1
ATOM 557 O O . PHE A 1 71 ? 49.036 5.267 -75.140 1.00 93.12 71 PHE A O 1
ATOM 564 N N . ILE A 1 72 ? 50.815 4.123 -75.892 1.00 94.88 72 ILE A N 1
ATOM 565 C CA . ILE A 1 72 ? 50.834 3.144 -74.795 1.00 94.88 72 ILE A CA 1
ATOM 566 C C . ILE A 1 72 ? 51.101 3.839 -73.455 1.00 94.88 72 ILE A C 1
ATOM 568 O O . ILE A 1 72 ? 50.390 3.577 -72.486 1.00 94.88 72 ILE A O 1
ATOM 572 N N . VAL A 1 73 ? 52.071 4.758 -73.391 1.00 94.00 73 VAL A N 1
ATOM 573 C CA . VAL A 1 73 ? 52.392 5.508 -72.164 1.00 94.00 73 VAL A CA 1
ATOM 574 C C . VAL A 1 73 ? 51.199 6.342 -71.690 1.00 94.00 73 VAL A C 1
ATOM 576 O O . VAL A 1 73 ? 50.875 6.301 -70.503 1.00 94.00 73 VAL A O 1
ATOM 579 N N . ILE A 1 74 ? 50.499 7.034 -72.599 1.00 92.19 74 ILE A N 1
ATOM 580 C CA . ILE A 1 74 ? 49.275 7.784 -72.265 1.00 92.19 74 ILE A CA 1
ATOM 581 C C . ILE A 1 74 ? 48.211 6.844 -71.681 1.00 92.19 74 ILE A C 1
ATOM 583 O O . ILE A 1 74 ? 47.633 7.145 -70.639 1.00 92.19 74 ILE A O 1
ATOM 587 N N . ASN A 1 75 ? 47.984 5.676 -72.288 1.00 92.56 75 ASN A N 1
ATOM 588 C CA . ASN A 1 75 ? 47.004 4.708 -71.786 1.00 92.56 75 ASN A CA 1
ATOM 589 C C . ASN A 1 75 ? 47.400 4.102 -70.428 1.00 92.56 75 ASN A C 1
ATOM 591 O O . ASN A 1 75 ? 46.537 3.918 -69.570 1.00 92.56 75 ASN A O 1
ATOM 595 N N . ILE A 1 76 ? 48.688 3.830 -70.188 1.00 93.62 76 ILE A N 1
ATOM 596 C CA . ILE A 1 76 ? 49.188 3.383 -68.876 1.00 93.62 76 ILE A CA 1
ATOM 597 C C . ILE A 1 76 ? 48.978 4.476 -67.821 1.00 93.62 76 ILE A C 1
ATOM 599 O O . ILE A 1 76 ? 48.538 4.175 -66.709 1.00 93.62 76 ILE A O 1
ATOM 603 N N . TYR A 1 77 ? 49.246 5.737 -68.169 1.00 90.56 77 TYR A N 1
ATOM 604 C CA . TYR A 1 77 ? 48.995 6.881 -67.295 1.00 90.56 77 TYR A CA 1
ATOM 605 C C . TYR A 1 77 ? 47.505 6.996 -66.943 1.00 90.56 77 TYR A C 1
ATOM 607 O O . TYR A 1 77 ? 47.160 7.020 -65.766 1.00 90.56 77 TYR A O 1
ATOM 615 N N . ILE A 1 78 ? 46.608 6.948 -67.936 1.00 90.06 78 ILE A N 1
ATOM 616 C CA . ILE A 1 78 ? 45.150 6.966 -67.717 1.00 90.06 78 ILE A CA 1
ATOM 617 C C . ILE A 1 78 ? 44.711 5.782 -66.848 1.00 90.06 78 ILE A C 1
ATOM 619 O O . ILE A 1 78 ? 43.935 5.956 -65.907 1.00 90.06 78 ILE A O 1
ATOM 623 N N . LYS A 1 79 ? 45.230 4.577 -67.112 1.00 90.25 79 LYS A N 1
ATOM 624 C CA . LYS A 1 79 ? 44.916 3.394 -66.306 1.00 90.25 79 LYS A CA 1
ATOM 625 C C . LYS A 1 79 ? 45.283 3.609 -64.835 1.00 90.25 79 LYS A C 1
ATOM 627 O O . LYS A 1 79 ? 44.482 3.313 -63.955 1.00 90.25 79 LYS A O 1
ATOM 632 N N . LYS A 1 80 ? 46.479 4.136 -64.568 1.00 87.06 80 LYS A N 1
ATOM 633 C CA . LYS A 1 80 ? 46.995 4.320 -63.206 1.00 87.06 80 LYS A CA 1
ATOM 634 C C . LYS A 1 80 ? 46.332 5.487 -62.469 1.00 87.06 80 LYS A C 1
ATOM 636 O O . LYS A 1 80 ? 46.061 5.358 -61.282 1.00 87.06 80 LYS A O 1
ATOM 641 N N . THR A 1 81 ? 46.086 6.602 -63.152 1.00 84.44 81 THR A N 1
ATOM 642 C CA . THR A 1 81 ? 45.613 7.849 -62.531 1.00 84.44 81 THR A CA 1
ATOM 643 C C . THR A 1 81 ? 44.089 7.963 -62.502 1.00 84.44 81 THR A C 1
ATOM 645 O O . THR A 1 81 ? 43.562 8.656 -61.641 1.00 84.44 81 THR A O 1
ATOM 648 N N . MET A 1 82 ? 43.375 7.265 -63.394 1.00 86.81 82 MET A N 1
ATOM 649 C CA . MET A 1 82 ? 41.913 7.336 -63.497 1.00 86.81 82 MET A CA 1
ATOM 650 C C . MET A 1 82 ? 41.235 5.980 -63.306 1.00 86.81 82 MET A C 1
ATOM 652 O O . MET A 1 82 ? 40.436 5.831 -62.387 1.00 86.81 82 MET A O 1
ATOM 656 N N . LYS A 1 83 ? 41.556 4.979 -64.139 1.00 88.94 83 LYS A N 1
ATOM 657 C CA . LYS A 1 83 ? 40.829 3.696 -64.132 1.00 88.94 83 LYS A CA 1
ATOM 658 C C . LYS A 1 83 ? 40.948 2.967 -62.794 1.00 88.94 83 LYS A C 1
ATOM 660 O O . LYS A 1 83 ? 39.931 2.627 -62.212 1.00 88.94 83 LYS A O 1
ATOM 665 N N . ASN A 1 84 ? 42.167 2.744 -62.304 1.00 88.12 84 ASN A N 1
ATOM 666 C CA . ASN A 1 84 ? 42.372 1.994 -61.065 1.00 88.12 84 ASN A CA 1
ATOM 667 C C . ASN A 1 84 ? 41.731 2.697 -59.844 1.00 88.12 84 ASN A C 1
ATOM 669 O O . ASN A 1 84 ? 41.036 2.019 -59.093 1.00 88.12 84 ASN A O 1
ATOM 673 N N . PRO A 1 85 ? 41.901 4.023 -59.637 1.00 86.25 85 PRO A N 1
ATOM 674 C CA . PRO A 1 85 ? 41.175 4.760 -58.599 1.00 86.25 85 PRO A CA 1
ATOM 675 C C . PRO A 1 85 ? 39.655 4.653 -58.693 1.00 86.25 85 PRO A C 1
ATOM 677 O O . PRO A 1 85 ? 38.989 4.433 -57.686 1.00 86.25 85 PRO A O 1
ATOM 680 N N . LEU A 1 86 ? 39.108 4.785 -59.902 1.00 88.25 86 LEU A N 1
ATOM 681 C CA . LEU A 1 86 ? 37.671 4.697 -60.121 1.00 88.25 86 LEU A CA 1
ATOM 682 C C . LEU A 1 86 ? 37.148 3.279 -59.852 1.00 88.25 86 LEU A C 1
ATOM 684 O O . LEU A 1 86 ? 36.128 3.133 -59.187 1.00 88.25 86 LEU A O 1
ATOM 688 N N . ASP A 1 87 ? 37.870 2.247 -60.301 1.00 88.62 87 ASP A N 1
ATOM 689 C CA . ASP A 1 87 ? 37.538 0.842 -60.043 1.00 88.62 87 ASP A CA 1
ATOM 690 C C . ASP A 1 87 ? 37.506 0.556 -58.524 1.00 88.62 87 ASP A C 1
ATOM 692 O O . ASP A 1 87 ? 36.614 -0.154 -58.065 1.00 88.62 87 ASP A O 1
ATOM 696 N N . LYS A 1 88 ? 38.411 1.155 -57.727 1.00 84.88 88 LYS A N 1
ATOM 697 C CA . LYS A 1 88 ? 38.391 1.050 -56.254 1.00 84.88 88 LYS A CA 1
ATOM 698 C C . LYS A 1 88 ? 37.141 1.680 -55.638 1.00 84.88 88 LYS A C 1
ATOM 700 O O . LYS A 1 88 ? 36.476 1.036 -54.836 1.00 84.88 88 LYS A O 1
ATOM 705 N N . VAL A 1 89 ? 36.796 2.910 -56.032 1.00 86.12 89 VAL A N 1
ATOM 706 C CA . VAL A 1 89 ? 35.586 3.585 -55.524 1.00 86.12 89 VAL A CA 1
ATOM 707 C C . VAL A 1 89 ? 34.330 2.801 -55.910 1.00 86.12 89 VAL A C 1
ATOM 709 O O . VAL A 1 89 ? 33.469 2.577 -55.067 1.00 86.12 89 VAL A O 1
ATOM 712 N N . ILE A 1 90 ? 34.241 2.321 -57.156 1.00 88.50 90 ILE A N 1
ATOM 713 C CA . ILE A 1 90 ? 33.130 1.476 -57.621 1.00 88.50 90 ILE A CA 1
ATOM 714 C C . ILE A 1 90 ? 33.053 0.178 -56.809 1.00 88.50 90 ILE A C 1
ATOM 716 O O . ILE A 1 90 ? 31.959 -0.248 -56.445 1.00 88.50 90 ILE A O 1
ATOM 720 N N . HIS A 1 91 ? 34.192 -0.450 -56.512 1.00 86.69 91 HIS A N 1
ATOM 721 C CA . HIS A 1 91 ? 34.229 -1.651 -55.687 1.00 86.69 91 HIS A CA 1
ATOM 722 C C . HIS A 1 91 ? 33.652 -1.393 -54.291 1.00 86.69 91 HIS A C 1
ATOM 724 O O . HIS A 1 91 ? 32.726 -2.096 -53.903 1.00 86.69 91 HIS A O 1
ATOM 730 N N . SER A 1 92 ? 34.090 -0.338 -53.599 1.00 84.12 92 SER A N 1
ATOM 731 C CA . SER A 1 92 ? 33.559 0.003 -52.272 1.00 84.12 92 SER A CA 1
ATOM 732 C C . SER A 1 92 ? 32.077 0.391 -52.291 1.00 84.12 92 SER A C 1
ATOM 734 O O . SER A 1 92 ? 31.345 0.075 -51.358 1.00 84.12 92 SER A O 1
ATOM 736 N N . VAL A 1 93 ? 31.594 1.039 -53.358 1.00 86.50 93 VAL A N 1
ATOM 737 C CA . VAL A 1 93 ? 30.152 1.296 -53.551 1.00 86.50 93 VAL A CA 1
ATOM 738 C C . VAL A 1 93 ? 29.375 -0.019 -53.673 1.00 86.50 93 VAL A C 1
ATOM 740 O O . VAL A 1 93 ? 28.318 -0.173 -53.062 1.00 86.50 93 VAL A O 1
ATOM 743 N N . ASN A 1 94 ? 29.895 -0.980 -54.439 1.00 87.75 94 ASN A N 1
ATOM 744 C CA . ASN A 1 94 ? 29.262 -2.290 -54.584 1.00 87.75 94 ASN A CA 1
ATOM 745 C C . ASN A 1 94 ? 29.291 -3.080 -53.267 1.00 87.75 94 ASN A C 1
ATOM 747 O O . ASN A 1 94 ? 28.279 -3.677 -52.905 1.00 87.75 94 ASN A O 1
ATOM 751 N N . GLU A 1 95 ? 30.393 -3.040 -52.518 1.00 85.88 95 GLU A N 1
ATOM 752 C CA . GLU A 1 95 ? 30.472 -3.648 -51.184 1.00 85.88 95 GLU A CA 1
ATOM 753 C C . GLU A 1 95 ? 29.438 -3.039 -50.227 1.00 85.88 95 GLU A C 1
ATOM 755 O O . GLU A 1 95 ? 28.686 -3.778 -49.586 1.00 85.88 95 GLU A O 1
ATOM 760 N N . MET A 1 96 ? 29.289 -1.712 -50.229 1.00 85.38 96 MET A N 1
ATOM 761 C CA . MET A 1 96 ? 28.272 -1.011 -49.440 1.00 85.38 96 MET A CA 1
ATOM 762 C C . MET A 1 96 ? 26.850 -1.451 -49.801 1.00 85.38 96 MET A C 1
ATOM 764 O O . MET A 1 96 ? 26.024 -1.642 -48.911 1.00 85.38 96 MET A O 1
ATOM 768 N N . SER A 1 97 ? 26.565 -1.684 -51.087 1.00 85.94 97 SER A N 1
ATOM 769 C CA . SER A 1 97 ? 25.261 -2.206 -51.526 1.00 85.94 97 SER A CA 1
ATOM 770 C C . SER A 1 97 ? 24.975 -3.630 -51.032 1.00 85.94 97 SER A C 1
ATOM 772 O O . SER A 1 97 ? 23.816 -4.015 -50.897 1.00 85.94 97 SER A O 1
ATOM 774 N N . SER A 1 98 ? 26.024 -4.396 -50.719 1.00 86.25 98 SER A N 1
ATOM 775 C CA . SER A 1 98 ? 25.929 -5.729 -50.114 1.00 86.25 98 SER A CA 1
ATOM 776 C C . SER A 1 98 ? 25.927 -5.714 -48.579 1.00 86.25 98 SER A C 1
ATOM 778 O O . SER A 1 98 ? 25.981 -6.773 -47.961 1.00 86.25 98 SER A O 1
ATOM 780 N N . GLY A 1 99 ? 25.876 -4.525 -47.966 1.00 84.06 99 GLY A N 1
ATOM 781 C CA . GLY A 1 99 ? 25.879 -4.339 -46.516 1.00 84.06 99 GLY A CA 1
ATOM 782 C C . GLY A 1 99 ? 27.272 -4.173 -45.904 1.00 84.06 99 GLY A C 1
ATOM 783 O O . GLY A 1 99 ? 27.381 -3.837 -44.732 1.00 84.06 99 GLY A O 1
ATOM 784 N N . ILE A 1 100 ? 28.361 -4.335 -46.660 1.00 85.94 100 ILE A N 1
ATOM 785 C CA . ILE A 1 100 ? 29.722 -4.164 -46.134 1.00 85.94 100 ILE A CA 1
ATOM 786 C C . ILE A 1 100 ? 30.094 -2.684 -46.192 1.00 85.94 100 ILE A C 1
ATOM 788 O O . ILE A 1 100 ? 30.381 -2.135 -47.253 1.00 85.94 100 ILE A O 1
ATOM 792 N N . ILE A 1 101 ? 30.116 -2.030 -45.035 1.00 83.50 101 ILE A N 1
ATOM 793 C CA . ILE A 1 101 ? 30.484 -0.619 -44.922 1.00 83.50 101 ILE A CA 1
ATOM 794 C C . ILE A 1 101 ? 31.941 -0.550 -44.491 1.00 83.50 101 ILE A C 1
ATOM 796 O O . ILE A 1 101 ? 32.274 -0.334 -43.323 1.00 83.50 101 ILE A O 1
ATOM 800 N N . ASN A 1 102 ? 32.808 -0.759 -45.473 1.00 76.75 102 ASN A N 1
ATOM 801 C CA . ASN A 1 102 ? 34.244 -0.608 -45.350 1.00 76.75 102 ASN A CA 1
ATOM 802 C C . ASN A 1 102 ? 34.731 0.242 -46.526 1.00 76.75 102 ASN A C 1
ATOM 804 O O . ASN A 1 102 ? 34.412 -0.043 -47.679 1.00 76.75 102 ASN A O 1
ATOM 808 N N . PHE A 1 103 ? 35.477 1.306 -46.241 1.00 75.38 103 PHE A N 1
ATOM 809 C CA . PHE A 1 103 ? 36.120 2.096 -47.282 1.00 75.38 103 PHE A CA 1
ATOM 810 C C . PHE A 1 103 ? 37.618 2.142 -47.030 1.00 75.38 103 PHE A C 1
ATOM 812 O O . PHE A 1 103 ? 38.079 2.803 -46.100 1.00 75.38 103 PHE A O 1
ATOM 819 N N . ASP A 1 104 ? 38.373 1.472 -47.899 1.00 72.94 104 ASP A N 1
ATOM 820 C CA . ASP A 1 104 ? 39.827 1.573 -47.932 1.00 72.94 104 ASP A CA 1
ATOM 821 C C . ASP A 1 104 ? 40.223 2.957 -48.464 1.00 72.94 104 ASP A C 1
ATOM 823 O O . ASP A 1 104 ? 40.223 3.227 -49.671 1.00 72.94 104 ASP A O 1
ATOM 827 N N . PHE A 1 105 ? 40.490 3.880 -47.539 1.00 77.06 105 PHE A N 1
ATOM 828 C CA . PHE A 1 105 ? 40.841 5.251 -47.873 1.00 77.06 105 PHE A CA 1
ATOM 829 C C . PHE A 1 105 ? 42.240 5.323 -48.493 1.00 77.06 105 PHE A C 1
ATOM 831 O O . PHE A 1 105 ? 43.260 5.376 -47.807 1.00 77.06 105 PHE A O 1
ATOM 838 N N . ASP A 1 106 ? 42.286 5.404 -49.820 1.00 80.00 106 ASP A N 1
ATOM 839 C CA . ASP A 1 106 ? 43.527 5.645 -50.547 1.00 80.00 106 ASP A CA 1
ATOM 840 C C . ASP A 1 106 ? 43.892 7.140 -50.509 1.00 80.00 106 ASP A C 1
ATOM 842 O O . ASP A 1 106 ? 43.441 7.965 -51.316 1.00 80.00 106 ASP A O 1
ATOM 846 N N . GLU A 1 107 ? 44.749 7.492 -49.552 1.00 79.50 107 GLU A N 1
ATOM 847 C CA . GLU A 1 107 ? 45.221 8.860 -49.340 1.00 79.50 107 GLU A CA 1
ATOM 848 C C . GLU A 1 107 ? 45.910 9.449 -50.589 1.00 79.50 107 GLU A C 1
ATOM 850 O O . GLU A 1 107 ? 45.852 10.661 -50.825 1.00 79.50 107 GLU A O 1
ATOM 855 N N . ALA A 1 108 ? 46.532 8.614 -51.431 1.00 79.56 108 ALA A N 1
ATOM 856 C CA . ALA A 1 108 ? 47.184 9.075 -52.653 1.00 79.56 108 ALA A CA 1
ATOM 857 C C . ALA A 1 108 ? 46.160 9.543 -53.699 1.00 79.56 108 ALA A C 1
ATOM 859 O O . ALA A 1 108 ? 46.411 10.520 -54.409 1.00 79.56 108 ALA A O 1
ATOM 860 N N . ILE A 1 109 ? 44.991 8.897 -53.760 1.00 80.19 109 ILE A N 1
ATOM 861 C CA . ILE A 1 109 ? 43.878 9.324 -54.616 1.00 80.19 109 ILE A CA 1
ATOM 862 C C . ILE A 1 109 ? 43.221 10.580 -54.036 1.00 80.19 109 ILE A C 1
ATOM 864 O O . ILE A 1 109 ? 42.978 11.537 -54.768 1.00 80.19 109 ILE A O 1
ATOM 868 N N . ALA A 1 110 ? 43.007 10.630 -52.721 1.00 80.88 110 ALA A N 1
ATOM 869 C CA . ALA A 1 110 ? 42.396 11.781 -52.060 1.00 80.88 110 ALA A CA 1
ATOM 870 C C . ALA A 1 110 ? 43.240 13.068 -52.168 1.00 80.88 110 ALA A C 1
ATOM 872 O O . ALA A 1 110 ? 42.694 14.174 -52.167 1.00 80.88 110 ALA A O 1
ATOM 873 N N . LYS A 1 111 ? 44.570 12.960 -52.289 1.00 84.31 111 LYS A N 1
ATOM 874 C CA . LYS A 1 111 ? 45.473 14.104 -52.526 1.00 84.31 111 LYS A CA 1
ATOM 875 C C . LYS A 1 111 ? 45.367 14.691 -53.937 1.00 84.31 111 LYS A C 1
ATOM 877 O O . LYS A 1 111 ? 45.905 15.774 -54.173 1.00 84.31 111 LYS A O 1
ATOM 882 N N . GLN A 1 112 ? 44.685 14.024 -54.871 1.00 82.12 112 GLN A N 1
ATOM 883 C CA . GLN A 1 112 ? 44.430 14.595 -56.189 1.00 82.12 112 GLN A CA 1
ATOM 884 C C . GLN A 1 112 ? 43.479 15.798 -56.068 1.00 82.12 112 GLN A C 1
ATOM 886 O O . GLN A 1 112 ? 42.477 15.759 -55.359 1.00 82.12 112 GLN A O 1
ATOM 891 N N . ASN A 1 113 ? 43.808 16.888 -56.763 1.00 84.00 113 ASN A N 1
ATOM 892 C CA . ASN A 1 113 ? 42.997 18.113 -56.801 1.00 84.00 113 ASN A CA 1
ATOM 893 C C . ASN A 1 113 ? 41.996 18.119 -57.971 1.00 84.00 113 ASN A C 1
ATOM 895 O O . ASN A 1 113 ? 41.579 19.187 -58.412 1.00 84.00 113 ASN A O 1
ATOM 899 N N . ASP A 1 114 ? 41.675 16.942 -58.508 1.00 87.75 114 ASP A N 1
ATOM 900 C CA . ASP A 1 114 ? 40.695 16.742 -59.575 1.00 87.75 114 ASP A CA 1
ATOM 901 C C . ASP A 1 114 ? 39.430 16.047 -59.047 1.00 87.75 114 ASP A C 1
ATOM 903 O O . ASP A 1 114 ? 39.294 15.765 -57.852 1.00 87.75 114 ASP A O 1
ATOM 907 N N . GLU A 1 115 ? 38.471 15.799 -59.937 1.00 89.38 115 GLU A N 1
ATOM 908 C CA . GLU A 1 115 ? 37.153 15.263 -59.601 1.00 89.38 115 GLU A CA 1
ATOM 909 C C . GLU A 1 115 ? 37.227 13.906 -58.894 1.00 89.38 115 GLU A C 1
ATOM 911 O O . GLU A 1 115 ? 36.378 13.622 -58.053 1.00 89.38 115 GLU A O 1
ATOM 916 N N . LEU A 1 116 ? 38.246 13.085 -59.178 1.00 87.25 116 LEU A N 1
ATOM 917 C CA . LEU A 1 116 ? 38.423 11.785 -58.525 1.00 87.25 116 LEU A CA 1
ATOM 918 C C . LEU A 1 116 ? 38.836 11.940 -57.064 1.00 87.25 116 LEU A C 1
ATOM 920 O O . LEU A 1 116 ? 38.314 11.230 -56.203 1.00 87.25 116 LEU A O 1
ATOM 924 N N . GLY A 1 117 ? 39.737 12.878 -56.766 1.00 87.75 117 GLY A N 1
ATOM 925 C CA . GLY A 1 117 ? 40.117 13.181 -55.387 1.00 87.75 117 GLY A CA 1
ATOM 926 C C . GLY A 1 117 ? 38.954 13.766 -54.583 1.00 87.75 117 GLY A C 1
ATOM 927 O O . GLY A 1 117 ? 38.751 13.388 -53.427 1.00 87.75 117 GLY A O 1
ATOM 928 N N . VAL A 1 118 ? 38.141 14.632 -55.202 1.00 89.38 118 VAL A N 1
ATOM 929 C CA . VAL A 1 118 ? 36.911 15.171 -54.589 1.00 89.38 118 VAL A CA 1
ATOM 930 C C . VAL A 1 118 ? 35.881 14.064 -54.347 1.00 89.38 118 VAL A C 1
ATOM 932 O O . VAL A 1 118 ? 35.363 13.960 -53.236 1.00 89.38 118 VAL A O 1
ATOM 935 N N . LEU A 1 119 ? 35.627 13.203 -55.339 1.00 89.00 119 LEU A N 1
ATOM 936 C CA . LEU A 1 119 ? 34.707 12.067 -55.228 1.00 89.00 119 LEU A CA 1
ATOM 937 C C . LEU A 1 119 ? 35.134 11.102 -54.115 1.00 89.00 119 LEU A C 1
ATOM 939 O O . LEU A 1 119 ? 34.313 10.720 -53.288 1.00 89.00 119 LEU A O 1
ATOM 943 N N . THR A 1 120 ? 36.424 10.765 -54.057 1.00 87.19 120 THR A N 1
ATOM 944 C CA . THR A 1 120 ? 36.994 9.870 -53.035 1.00 87.19 120 THR A CA 1
ATOM 945 C C . THR A 1 120 ? 36.793 10.439 -51.630 1.00 87.19 120 THR A C 1
ATOM 947 O O . THR A 1 120 ? 36.341 9.728 -50.737 1.00 87.19 120 THR A O 1
ATOM 950 N N . LYS A 1 121 ? 37.059 11.739 -51.429 1.00 88.62 121 LYS A N 1
ATOM 951 C CA . LYS A 1 121 ? 36.829 12.419 -50.142 1.00 88.62 121 LYS A CA 1
ATOM 952 C C . LYS A 1 121 ? 35.352 12.451 -49.753 1.00 88.62 121 LYS A C 1
ATOM 954 O O . LYS A 1 121 ? 35.023 12.175 -48.601 1.00 88.62 121 LYS A O 1
ATOM 959 N N . ALA A 1 122 ? 34.469 12.785 -50.694 1.00 89.44 122 ALA A N 1
ATOM 960 C CA . ALA A 1 122 ? 33.031 12.842 -50.448 1.00 89.44 122 ALA A CA 1
ATOM 961 C C . ALA A 1 122 ? 32.467 11.459 -50.083 1.00 89.44 122 ALA A C 1
ATOM 963 O O . ALA A 1 122 ? 31.692 11.335 -49.133 1.00 89.44 122 ALA A O 1
ATOM 964 N N . PHE A 1 123 ? 32.901 10.412 -50.788 1.00 87.44 123 PHE A N 1
ATOM 965 C CA . PHE A 1 123 ? 32.475 9.042 -50.522 1.00 87.44 123 PHE A CA 1
ATOM 966 C C . PHE A 1 123 ? 33.011 8.514 -49.187 1.00 87.44 123 PHE A C 1
ATOM 968 O O . PHE A 1 123 ? 32.259 7.916 -48.418 1.00 87.44 123 PHE A O 1
ATOM 975 N N . PHE A 1 124 ? 34.271 8.811 -48.855 1.00 86.69 124 PHE A N 1
ATOM 976 C CA . PHE A 1 124 ? 34.833 8.497 -47.542 1.00 86.69 124 PHE A CA 1
ATOM 977 C C . PHE A 1 124 ? 34.044 9.163 -46.412 1.00 86.69 124 PHE A C 1
ATOM 979 O O . PHE A 1 124 ? 33.601 8.483 -45.492 1.00 86.69 124 PHE A O 1
ATOM 986 N N . SER A 1 125 ? 33.791 10.472 -46.514 1.00 89.25 125 SER A N 1
ATOM 987 C CA . SER A 1 125 ? 33.020 11.203 -45.503 1.00 89.25 125 SER A CA 1
ATOM 988 C C . SER A 1 125 ? 31.591 10.665 -45.359 1.00 89.25 125 SER A C 1
ATOM 990 O O . SER A 1 125 ? 31.090 10.564 -44.240 1.00 89.25 125 SER A O 1
ATOM 992 N N . THR A 1 126 ? 30.956 10.276 -46.468 1.00 89.81 126 THR A N 1
ATOM 993 C CA . THR A 1 126 ? 29.626 9.643 -46.462 1.00 89.81 126 THR A CA 1
ATOM 994 C C . THR A 1 126 ? 29.666 8.290 -45.758 1.00 89.81 126 THR A C 1
ATOM 996 O O . THR A 1 126 ? 28.820 8.015 -44.911 1.00 89.81 126 THR A O 1
ATOM 999 N N . THR A 1 127 ? 30.680 7.474 -46.055 1.00 87.69 127 THR A N 1
ATOM 1000 C CA . THR A 1 127 ? 30.880 6.168 -45.416 1.00 87.69 127 THR A CA 1
ATOM 1001 C C . THR A 1 127 ? 31.076 6.332 -43.913 1.00 87.69 127 THR A C 1
ATOM 1003 O O . THR A 1 127 ? 30.362 5.697 -43.148 1.00 87.69 127 THR A O 1
ATOM 1006 N N . GLN A 1 128 ? 31.955 7.240 -43.473 1.00 87.56 128 GLN A N 1
ATOM 1007 C CA . GLN A 1 128 ? 32.173 7.509 -42.047 1.00 87.56 128 GLN A CA 1
ATOM 1008 C C . GLN A 1 128 ? 30.883 7.933 -41.335 1.00 87.56 128 GLN A C 1
ATOM 1010 O O . GLN A 1 128 ? 30.561 7.408 -40.273 1.00 87.5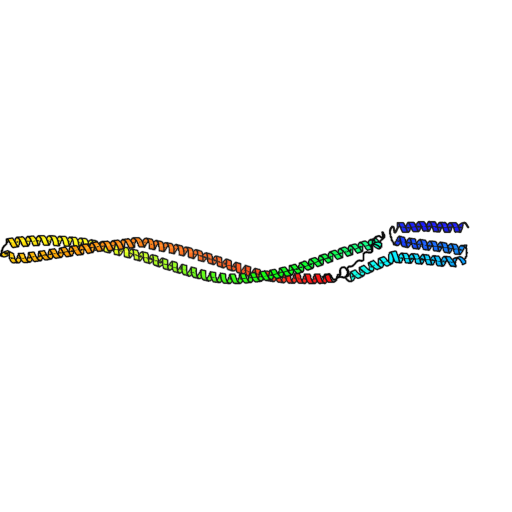6 128 GLN A O 1
ATOM 1015 N N . LYS A 1 129 ? 30.098 8.839 -41.932 1.00 90.25 129 LYS A N 1
ATOM 1016 C CA . LYS A 1 129 ? 28.820 9.271 -41.344 1.00 90.25 129 LYS A CA 1
ATOM 1017 C C . LYS A 1 129 ? 27.796 8.144 -41.266 1.00 90.25 129 LYS A C 1
ATOM 1019 O O . LYS A 1 129 ? 27.048 8.070 -40.291 1.00 90.25 129 LYS A O 1
ATOM 1024 N N . LEU A 1 130 ? 27.776 7.253 -42.253 1.00 89.38 130 LEU A N 1
ATOM 1025 C CA . LEU A 1 130 ? 26.923 6.072 -42.228 1.00 89.38 130 LEU A CA 1
ATOM 1026 C C . LEU A 1 130 ? 27.363 5.086 -41.133 1.00 89.38 130 LEU A C 1
ATOM 1028 O O . LEU A 1 130 ? 26.513 4.616 -40.382 1.00 89.38 130 LEU A O 1
ATOM 1032 N N . GLN A 1 131 ? 28.671 4.843 -40.981 1.00 87.44 131 GLN A N 1
ATOM 1033 C CA . GLN A 1 131 ? 29.226 4.013 -39.903 1.00 87.44 131 GLN A CA 1
ATOM 1034 C C . GLN A 1 131 ? 28.869 4.570 -38.514 1.00 87.44 131 GLN A C 1
ATOM 1036 O O . GLN A 1 131 ? 28.395 3.822 -37.658 1.00 87.44 131 GLN A O 1
ATOM 1041 N N . GLU A 1 132 ? 29.036 5.880 -38.297 1.00 90.06 132 GLU A N 1
ATOM 1042 C CA . GLU A 1 132 ? 28.653 6.563 -37.050 1.00 90.06 132 GLU A CA 1
ATOM 1043 C C . GLU A 1 132 ? 27.152 6.415 -36.757 1.00 90.06 132 GLU A C 1
ATOM 1045 O O . GLU A 1 132 ? 26.758 6.116 -35.627 1.00 90.06 132 GLU A O 1
ATOM 1050 N N . THR A 1 133 ? 26.311 6.599 -37.779 1.00 91.19 133 THR A N 1
ATOM 1051 C CA . THR A 1 133 ? 24.849 6.512 -37.650 1.00 91.19 133 THR A CA 1
ATOM 1052 C C . THR A 1 133 ? 24.417 5.095 -37.289 1.00 91.19 133 THR A C 1
ATOM 1054 O O . THR A 1 133 ? 23.651 4.906 -36.348 1.00 91.19 133 THR A O 1
ATOM 1057 N N . ILE A 1 134 ? 24.948 4.093 -37.991 1.00 90.81 134 ILE A N 1
ATOM 1058 C CA . ILE A 1 134 ? 24.644 2.680 -37.751 1.00 90.81 134 ILE A CA 1
ATOM 1059 C C . ILE A 1 134 ? 25.127 2.237 -36.368 1.00 90.81 134 ILE A C 1
ATOM 1061 O O . ILE A 1 134 ? 24.377 1.589 -35.643 1.00 90.81 134 ILE A O 1
ATOM 1065 N N . SER A 1 135 ? 26.330 2.648 -35.961 1.00 88.94 135 SER A N 1
ATOM 1066 C CA . SER A 1 135 ? 26.851 2.358 -34.618 1.00 88.94 135 SER A CA 1
ATOM 1067 C C . SER A 1 135 ? 25.962 2.964 -33.527 1.00 88.94 135 SER A C 1
ATOM 1069 O O . SER A 1 135 ? 25.611 2.291 -32.559 1.00 88.94 135 SER A O 1
ATOM 1071 N N . SER A 1 136 ? 25.531 4.217 -33.708 1.00 91.12 136 SER A N 1
ATOM 1072 C CA . SER A 1 136 ? 24.632 4.906 -32.768 1.00 91.12 136 SER A CA 1
ATOM 1073 C C . SER A 1 136 ? 23.258 4.234 -32.686 1.00 91.12 136 SER A C 1
ATOM 1075 O O . SER A 1 136 ? 22.666 4.132 -31.608 1.00 91.12 136 SER A O 1
ATOM 1077 N N . PHE A 1 137 ? 22.748 3.761 -33.824 1.00 91.88 137 PHE A N 1
ATOM 1078 C CA . PHE A 1 137 ? 21.470 3.066 -33.906 1.00 91.88 137 PHE A CA 1
ATOM 1079 C C . PHE A 1 137 ? 21.541 1.677 -33.254 1.00 91.88 137 PHE A C 1
ATOM 1081 O O . PHE A 1 137 ? 20.639 1.315 -32.501 1.00 91.88 137 PHE A O 1
ATOM 1088 N N . SER A 1 138 ? 22.651 0.952 -33.433 1.00 88.81 138 SER A N 1
ATOM 1089 C CA . SER A 1 138 ? 22.916 -0.315 -32.739 1.00 88.81 138 SER A CA 1
ATOM 1090 C C . SER A 1 138 ? 22.935 -0.129 -31.223 1.00 88.81 138 SER A C 1
ATOM 1092 O O . SER A 1 138 ? 22.258 -0.849 -30.493 1.00 88.81 138 SER A O 1
ATOM 1094 N N . GLN A 1 139 ? 23.645 0.896 -30.742 1.00 91.75 139 GLN A N 1
ATOM 1095 C CA . GLN A 1 139 ? 23.707 1.204 -29.314 1.00 91.75 139 GLN A CA 1
ATOM 1096 C C . GLN A 1 139 ? 22.333 1.582 -28.746 1.00 91.75 139 GLN A C 1
ATOM 1098 O O . GLN A 1 139 ? 21.962 1.134 -27.664 1.00 91.75 139 GLN A O 1
ATOM 1103 N N . SER A 1 140 ? 21.562 2.393 -29.472 1.00 94.00 140 SER A N 1
ATOM 1104 C CA . SER A 1 140 ? 20.216 2.796 -29.052 1.00 94.00 140 SER A CA 1
ATOM 1105 C C . SER A 1 140 ? 19.262 1.601 -28.999 1.00 94.00 140 SER A C 1
ATOM 1107 O O . SER A 1 140 ? 18.495 1.473 -28.051 1.00 94.00 140 SER A O 1
ATOM 1109 N N . THR A 1 141 ? 19.369 0.687 -29.962 1.00 93.88 141 THR A N 1
ATOM 1110 C CA . THR A 1 141 ? 18.591 -0.557 -30.000 1.00 93.88 141 THR A CA 1
ATOM 1111 C C . THR A 1 141 ? 18.907 -1.458 -28.803 1.00 93.88 141 THR A C 1
ATOM 1113 O O . THR A 1 141 ? 17.987 -1.927 -28.135 1.00 93.88 141 THR A O 1
ATOM 1116 N N . ALA A 1 142 ? 20.189 -1.634 -28.464 1.00 91.75 142 ALA A N 1
ATOM 1117 C CA . ALA A 1 142 ? 20.599 -2.385 -27.276 1.00 91.75 142 ALA A CA 1
ATOM 1118 C C . ALA A 1 142 ? 20.083 -1.745 -25.972 1.00 91.75 142 ALA A C 1
ATOM 1120 O O . ALA A 1 142 ? 19.623 -2.445 -25.072 1.00 91.75 142 ALA A O 1
ATOM 1121 N N . THR A 1 143 ? 20.099 -0.410 -25.879 1.00 95.38 143 THR A N 1
ATOM 1122 C CA . THR A 1 143 ? 19.521 0.314 -24.735 1.00 95.38 143 THR A CA 1
ATOM 1123 C C . THR A 1 143 ? 18.012 0.086 -24.619 1.00 95.38 143 THR A C 1
ATOM 1125 O O . THR A 1 143 ? 17.530 -0.128 -23.511 1.00 95.38 143 THR A O 1
ATOM 1128 N N . ILE A 1 144 ? 17.268 0.092 -25.733 1.00 95.94 144 ILE A N 1
ATOM 1129 C CA . ILE A 1 144 ? 15.820 -0.183 -25.729 1.00 95.94 144 ILE A CA 1
ATOM 1130 C C . ILE A 1 144 ? 15.543 -1.614 -25.260 1.00 95.94 144 ILE A C 1
ATOM 1132 O O . ILE A 1 144 ? 14.653 -1.807 -24.434 1.00 95.94 144 ILE A O 1
ATOM 1136 N N . ALA A 1 145 ? 16.307 -2.603 -25.733 1.00 94.25 145 ALA A N 1
ATOM 1137 C CA . ALA A 1 145 ? 16.156 -3.993 -25.298 1.00 94.25 145 ALA A CA 1
ATOM 1138 C C . ALA A 1 145 ? 16.366 -4.134 -23.780 1.00 94.25 145 ALA A C 1
ATOM 1140 O O . ALA A 1 145 ? 15.489 -4.636 -23.083 1.00 94.25 145 ALA A O 1
ATOM 1141 N N . ASN A 1 146 ? 17.463 -3.580 -23.252 1.00 95.75 146 ASN A N 1
ATOM 1142 C CA . ASN A 1 146 ? 17.752 -3.614 -21.815 1.00 95.75 146 ASN A CA 1
ATOM 1143 C C . ASN A 1 146 ? 16.680 -2.892 -20.980 1.00 95.75 146 ASN A C 1
ATOM 1145 O O . ASN A 1 146 ? 16.246 -3.408 -19.954 1.00 95.75 146 ASN A O 1
ATOM 1149 N N . ALA A 1 147 ? 16.227 -1.712 -21.423 1.00 96.56 147 ALA A N 1
ATOM 1150 C CA . ALA A 1 147 ? 15.167 -0.970 -20.742 1.00 96.56 147 ALA A CA 1
ATOM 1151 C C . ALA A 1 147 ? 13.837 -1.740 -20.748 1.00 96.56 147 ALA A C 1
ATOM 1153 O O . ALA A 1 147 ? 13.087 -1.688 -19.779 1.00 96.56 147 ALA A O 1
ATOM 1154 N N . SER A 1 148 ? 13.553 -2.481 -21.820 1.00 96.88 148 SER A N 1
ATOM 1155 C CA . SER A 1 148 ? 12.361 -3.328 -21.916 1.00 96.88 148 SER A CA 1
ATOM 1156 C C . SER A 1 148 ? 12.413 -4.490 -20.923 1.00 96.88 148 SER A C 1
ATOM 1158 O O . SER A 1 148 ? 11.416 -4.773 -20.264 1.00 96.88 148 SER A O 1
ATOM 1160 N N . ASP A 1 149 ? 13.573 -5.128 -20.756 1.00 96.12 149 ASP A N 1
ATOM 1161 C CA . ASP A 1 149 ? 13.747 -6.192 -19.761 1.00 96.12 149 ASP A CA 1
ATOM 1162 C C . ASP A 1 149 ? 13.576 -5.662 -18.323 1.00 96.12 149 ASP A C 1
ATOM 1164 O O . ASP A 1 149 ? 12.926 -6.304 -17.493 1.00 96.12 149 ASP A O 1
ATOM 1168 N N . GLU A 1 150 ? 14.089 -4.461 -18.031 1.00 97.06 150 GLU A N 1
ATOM 1169 C CA . GLU A 1 150 ? 13.911 -3.793 -16.734 1.00 97.06 150 GLU A CA 1
ATOM 1170 C C . GLU A 1 150 ? 12.447 -3.400 -16.471 1.00 97.06 150 GLU A C 1
ATOM 1172 O O . GLU A 1 150 ? 11.933 -3.598 -15.363 1.00 97.06 150 GLU A O 1
ATOM 1177 N N . LEU A 1 151 ? 11.741 -2.896 -17.489 1.00 96.75 151 LEU A N 1
ATOM 1178 C CA . LEU A 1 151 ? 10.310 -2.609 -17.396 1.00 96.75 151 LEU A CA 1
ATOM 1179 C C . LEU A 1 151 ? 9.498 -3.884 -17.150 1.00 96.75 151 LEU A C 1
ATOM 1181 O O . LEU A 1 151 ? 8.609 -3.876 -16.302 1.00 96.75 151 LEU A O 1
ATOM 1185 N N . ASN A 1 152 ? 9.838 -4.997 -17.802 1.00 96.81 152 ASN A N 1
ATOM 1186 C CA . ASN A 1 152 ? 9.173 -6.277 -17.567 1.00 96.81 152 ASN A CA 1
ATOM 1187 C C . ASN A 1 152 ? 9.408 -6.799 -16.137 1.00 96.81 152 ASN A C 1
ATOM 1189 O O . ASN A 1 152 ? 8.473 -7.249 -15.476 1.00 96.81 152 ASN A O 1
ATOM 1193 N N . ALA A 1 153 ? 10.632 -6.683 -15.612 1.00 97.06 153 ALA A N 1
ATOM 1194 C CA . ALA A 1 153 ? 10.915 -7.015 -14.214 1.00 97.06 153 ALA A CA 1
ATOM 1195 C C . ALA A 1 153 ? 10.128 -6.113 -13.242 1.00 97.06 153 ALA A C 1
ATOM 1197 O O . ALA A 1 153 ? 9.582 -6.580 -12.241 1.00 97.06 153 ALA A O 1
ATOM 1198 N N . THR A 1 154 ? 10.014 -4.822 -13.561 1.00 97.31 154 THR A N 1
ATOM 1199 C CA . THR A 1 154 ? 9.211 -3.864 -12.786 1.00 97.31 154 THR A CA 1
ATOM 1200 C C . THR A 1 154 ? 7.724 -4.217 -12.821 1.00 97.31 154 THR A C 1
ATOM 1202 O O . THR A 1 154 ? 7.068 -4.172 -11.782 1.00 97.31 154 THR A O 1
ATOM 1205 N N . ALA A 1 155 ? 7.201 -4.632 -13.978 1.00 97.81 155 ALA A N 1
ATOM 1206 C CA . ALA A 1 155 ? 5.830 -5.110 -14.130 1.00 97.81 155 ALA A CA 1
ATOM 1207 C C . ALA A 1 155 ? 5.559 -6.318 -13.224 1.00 97.81 155 ALA A C 1
ATOM 1209 O O . ALA A 1 155 ? 4.585 -6.327 -12.478 1.00 97.81 155 ALA A O 1
ATOM 1210 N N . GLN A 1 156 ? 6.449 -7.312 -13.229 1.00 96.62 156 GLN A N 1
ATOM 1211 C CA . GLN A 1 156 ? 6.314 -8.500 -12.382 1.00 96.62 156 GLN A CA 1
ATOM 1212 C C . GLN A 1 156 ? 6.308 -8.148 -10.890 1.00 96.62 156 GLN A C 1
ATOM 1214 O O . GLN A 1 156 ? 5.444 -8.621 -10.152 1.00 96.62 156 GLN A O 1
ATOM 1219 N N . ASN A 1 157 ? 7.214 -7.268 -10.456 1.00 97.44 157 ASN A N 1
ATOM 1220 C CA . ASN A 1 157 ? 7.251 -6.792 -9.073 1.00 97.44 157 ASN A CA 1
ATOM 1221 C C . ASN A 1 157 ? 5.976 -6.024 -8.695 1.00 97.44 157 ASN A C 1
ATOM 1223 O O . ASN A 1 157 ? 5.447 -6.212 -7.601 1.00 97.44 157 ASN A O 1
ATOM 1227 N N . LEU A 1 158 ? 5.461 -5.179 -9.595 1.00 97.50 158 LEU A N 1
ATOM 1228 C CA . LEU A 1 158 ? 4.213 -4.450 -9.370 1.00 97.50 158 LEU A CA 1
ATOM 1229 C C . LEU A 1 158 ? 3.018 -5.407 -9.263 1.00 97.50 158 LEU A C 1
ATOM 1231 O O . LEU A 1 158 ? 2.188 -5.240 -8.375 1.00 97.50 158 LEU A O 1
ATOM 1235 N N . SER A 1 159 ? 2.962 -6.427 -10.122 1.00 97.38 159 SER A N 1
ATOM 1236 C CA . SER A 1 159 ? 1.935 -7.472 -10.092 1.00 97.38 159 SER A CA 1
ATOM 1237 C C . SER A 1 159 ? 1.964 -8.256 -8.777 1.00 97.38 159 SER A C 1
ATOM 1239 O O . SER A 1 159 ? 0.931 -8.449 -8.135 1.00 97.38 159 SER A O 1
ATOM 1241 N N . GLN A 1 160 ? 3.158 -8.647 -8.317 1.00 97.19 160 GLN A N 1
ATOM 1242 C CA . GLN A 1 160 ? 3.326 -9.301 -7.022 1.00 97.19 160 GLN A CA 1
ATOM 1243 C C . GLN A 1 160 ? 2.878 -8.391 -5.871 1.00 97.19 160 GLN A C 1
ATOM 1245 O O . GLN A 1 160 ? 2.086 -8.819 -5.034 1.00 97.19 160 GLN A O 1
ATOM 1250 N N . GLY A 1 161 ? 3.324 -7.133 -5.855 1.00 97.50 161 GLY A N 1
ATOM 1251 C CA . GLY A 1 161 ? 2.925 -6.165 -4.833 1.00 97.50 161 GLY A CA 1
ATOM 1252 C C . GLY A 1 161 ? 1.416 -5.906 -4.815 1.00 97.50 161 GLY A C 1
ATOM 1253 O O . GLY A 1 161 ? 0.833 -5.776 -3.743 1.00 97.50 161 GLY A O 1
ATOM 1254 N N . ALA A 1 162 ? 0.762 -5.889 -5.980 1.00 97.06 162 ALA A N 1
ATOM 1255 C CA . ALA A 1 162 ? -0.691 -5.779 -6.089 1.00 97.06 162 ALA A CA 1
ATOM 1256 C C . ALA A 1 162 ? -1.414 -6.995 -5.482 1.00 97.06 162 ALA A C 1
ATOM 1258 O O . ALA A 1 162 ? -2.398 -6.823 -4.764 1.00 97.06 162 ALA A O 1
ATOM 1259 N N . ASN A 1 163 ? -0.908 -8.212 -5.710 1.00 94.69 163 ASN A N 1
ATOM 1260 C CA . ASN A 1 163 ? -1.461 -9.430 -5.109 1.00 94.69 163 ASN A CA 1
ATOM 1261 C C . ASN A 1 163 ? -1.269 -9.467 -3.586 1.00 94.69 163 ASN A C 1
ATOM 1263 O O . ASN A 1 163 ? -2.188 -9.831 -2.855 1.00 94.69 163 ASN A O 1
ATOM 1267 N N . GLU A 1 164 ? -0.097 -9.061 -3.095 1.00 96.81 164 GLU A N 1
ATOM 1268 C CA . GLU A 1 164 ? 0.168 -8.949 -1.655 1.00 96.81 164 GLU A CA 1
ATOM 1269 C C . GLU A 1 164 ? -0.728 -7.886 -1.001 1.00 96.81 164 GLU A C 1
ATOM 1271 O O . GLU A 1 164 ? -1.277 -8.119 0.076 1.00 96.81 164 GLU A O 1
ATOM 1276 N N . GLN A 1 165 ? -0.946 -6.748 -1.674 1.00 95.62 165 GLN A N 1
ATOM 1277 C CA . GLN A 1 165 ? -1.911 -5.735 -1.238 1.00 95.62 165 GLN A CA 1
ATOM 1278 C C . GLN A 1 165 ? -3.329 -6.302 -1.172 1.00 95.62 165 GLN A C 1
ATOM 1280 O O . GLN A 1 165 ? -3.998 -6.103 -0.163 1.00 95.62 165 GLN A O 1
ATOM 1285 N N . ALA A 1 166 ? -3.780 -7.022 -2.203 1.00 94.75 166 ALA A N 1
ATOM 1286 C CA . ALA A 1 166 ? -5.109 -7.631 -2.224 1.00 94.75 166 ALA A CA 1
ATOM 1287 C C . ALA A 1 166 ? -5.313 -8.598 -1.044 1.00 94.75 166 ALA A C 1
ATOM 1289 O O . ALA A 1 166 ? -6.319 -8.500 -0.345 1.00 94.75 166 ALA A O 1
ATOM 1290 N N . ALA A 1 167 ? -4.328 -9.452 -0.754 1.00 94.81 167 ALA A N 1
ATOM 1291 C CA . ALA A 1 167 ? -4.379 -10.352 0.397 1.00 94.81 167 ALA A CA 1
ATOM 1292 C C . ALA A 1 167 ? -4.442 -9.592 1.738 1.00 94.81 167 ALA A C 1
ATOM 1294 O O . ALA A 1 167 ? -5.250 -9.922 2.605 1.00 94.81 167 ALA A O 1
ATOM 1295 N N . GLY A 1 168 ? -3.635 -8.535 1.902 1.00 95.94 168 GLY A N 1
ATOM 1296 C CA . GLY A 1 168 ? -3.673 -7.694 3.104 1.00 95.94 168 GLY A CA 1
ATOM 1297 C C . GLY A 1 168 ? -4.995 -6.934 3.274 1.00 95.94 168 GLY A C 1
ATOM 1298 O O . GLY A 1 168 ? -5.444 -6.709 4.397 1.00 95.94 168 GLY A O 1
ATOM 1299 N N . ILE A 1 169 ? -5.644 -6.563 2.168 1.00 96.62 169 ILE A N 1
ATOM 1300 C CA . ILE A 1 169 ? -6.967 -5.925 2.153 1.00 96.62 169 ILE A CA 1
ATOM 1301 C C . ILE A 1 169 ? -8.053 -6.915 2.592 1.00 96.62 169 ILE A C 1
ATOM 1303 O O . ILE A 1 169 ? -8.911 -6.539 3.389 1.00 96.62 169 ILE A O 1
ATOM 1307 N N . GLU A 1 170 ? -8.003 -8.175 2.146 1.00 93.00 170 GLU A N 1
ATOM 1308 C CA . GLU A 1 170 ? -8.929 -9.222 2.607 1.00 93.00 170 GLU A CA 1
ATOM 1309 C C . GLU A 1 170 ? -8.806 -9.470 4.120 1.00 93.00 170 GLU A C 1
ATOM 1311 O O . GLU A 1 170 ? -9.813 -9.496 4.832 1.00 93.00 170 GLU A O 1
ATOM 1316 N N . GLU A 1 171 ? -7.578 -9.577 4.637 1.00 95.31 171 GLU A N 1
ATOM 1317 C CA . GLU A 1 171 ? -7.326 -9.744 6.075 1.00 95.31 171 GLU A CA 1
ATOM 1318 C C . GLU A 1 171 ? -7.806 -8.529 6.887 1.00 95.31 171 GLU A C 1
ATOM 1320 O O . GLU A 1 171 ? -8.431 -8.673 7.946 1.00 95.31 171 GLU A O 1
ATOM 1325 N N . MET A 1 172 ? -7.571 -7.318 6.372 1.00 95.06 172 MET A N 1
ATOM 1326 C CA . MET A 1 172 ? -8.048 -6.084 6.993 1.00 95.06 172 MET A CA 1
ATOM 1327 C C . MET A 1 172 ? -9.577 -6.021 7.015 1.00 95.06 172 MET A C 1
ATOM 1329 O O . MET A 1 172 ? -10.146 -5.676 8.049 1.00 95.06 172 MET A O 1
ATOM 1333 N N . SER A 1 173 ? -10.243 -6.400 5.922 1.00 94.12 173 SER A N 1
ATOM 1334 C CA . SER A 1 173 ? -11.707 -6.461 5.845 1.00 94.12 173 SER A CA 1
ATOM 1335 C C . SER A 1 173 ? -12.273 -7.424 6.889 1.00 94.12 173 SER A C 1
ATOM 1337 O O . SER A 1 173 ? -13.161 -7.048 7.651 1.00 94.12 173 SER A O 1
ATOM 1339 N N . SER A 1 174 ? -11.703 -8.629 7.001 1.00 95.06 174 SER A N 1
ATOM 1340 C CA . SER A 1 174 ? -12.106 -9.603 8.025 1.00 95.06 174 SER A CA 1
ATOM 1341 C C . SER A 1 174 ? -11.915 -9.058 9.445 1.00 95.06 174 SER A C 1
ATOM 1343 O O . SER A 1 174 ? -12.771 -9.249 10.308 1.00 95.06 174 SER A O 1
ATOM 1345 N N . SER A 1 175 ? -10.804 -8.362 9.695 1.00 95.94 175 SER A N 1
ATOM 1346 C CA . SER A 1 175 ? -10.522 -7.759 11.002 1.00 95.94 175 SER A CA 1
ATOM 1347 C C . SER A 1 175 ? -11.511 -6.636 11.333 1.00 95.94 175 SER A C 1
ATOM 1349 O O . SER A 1 175 ? -11.958 -6.512 12.473 1.00 95.94 175 SER A O 1
ATOM 1351 N N . LEU A 1 176 ? -11.892 -5.824 10.343 1.00 95.50 176 LEU A N 1
ATOM 1352 C CA . LEU A 1 176 ? -12.886 -4.764 10.514 1.00 95.50 176 LEU A CA 1
ATOM 1353 C C . LEU A 1 176 ? -14.286 -5.322 10.776 1.00 95.50 176 LEU A C 1
ATOM 1355 O O . LEU A 1 176 ? -15.001 -4.756 11.601 1.00 95.50 176 LEU A O 1
ATOM 1359 N N . GLU A 1 177 ? -14.668 -6.432 10.142 1.00 92.88 177 GLU A N 1
ATOM 1360 C CA . GLU A 1 177 ? -15.928 -7.124 10.438 1.00 92.88 177 GLU A CA 1
ATOM 1361 C C . GLU A 1 177 ? -15.977 -7.622 11.891 1.00 92.88 177 GLU A C 1
ATOM 1363 O O . GLU A 1 177 ? -16.977 -7.418 12.587 1.00 92.88 177 GLU A O 1
ATOM 1368 N N . GLU A 1 178 ? -14.887 -8.214 12.390 1.00 96.06 178 GLU A N 1
ATOM 1369 C CA . GLU A 1 178 ? -14.789 -8.666 13.783 1.00 96.06 178 GLU A CA 1
ATOM 1370 C C . GLU A 1 178 ? -14.853 -7.492 14.778 1.00 96.06 178 GLU A C 1
ATOM 1372 O O . GLU A 1 178 ? -15.547 -7.558 15.804 1.00 96.06 178 GLU A O 1
ATOM 1377 N N . ILE A 1 179 ? -14.181 -6.381 14.463 1.00 95.50 179 ILE A N 1
ATOM 1378 C CA . ILE A 1 179 ? -14.227 -5.160 15.276 1.00 95.50 179 ILE A CA 1
ATOM 1379 C C . ILE A 1 179 ? -15.638 -4.557 15.267 1.00 95.50 179 ILE A C 1
ATOM 1381 O O . ILE A 1 179 ? -16.154 -4.205 16.330 1.00 95.50 179 ILE A O 1
ATOM 1385 N N . ALA A 1 180 ? -16.296 -4.486 14.106 1.00 94.94 180 ALA A N 1
ATOM 1386 C CA . ALA A 1 180 ? -17.670 -3.999 13.982 1.00 94.94 180 ALA A CA 1
ATOM 1387 C C . ALA A 1 180 ? -18.635 -4.825 14.847 1.00 94.94 180 ALA A C 1
ATOM 1389 O O . ALA A 1 180 ? -19.434 -4.272 15.608 1.00 94.94 180 ALA A O 1
ATOM 1390 N N . ALA A 1 181 ? -18.520 -6.156 14.795 1.00 95.88 181 ALA A N 1
ATOM 1391 C CA . ALA A 1 181 ? -19.306 -7.056 15.634 1.00 95.88 181 ALA A CA 1
ATOM 1392 C C . ALA A 1 181 ? -19.052 -6.812 17.132 1.00 95.88 181 ALA A C 1
ATOM 1394 O O . ALA A 1 181 ? -19.994 -6.751 17.928 1.00 95.88 181 ALA A O 1
ATOM 1395 N N . SER A 1 182 ? -17.793 -6.604 17.519 1.00 96.38 182 SER A N 1
ATOM 1396 C CA . SER A 1 182 ? -17.412 -6.311 18.905 1.00 96.38 182 SER A CA 1
ATOM 1397 C C . SER A 1 182 ? -17.982 -4.977 19.403 1.00 96.38 182 SER A C 1
ATOM 1399 O O . SER A 1 182 ? -18.463 -4.896 20.536 1.00 96.38 182 SER A O 1
ATOM 1401 N N . ILE A 1 183 ? -18.003 -3.939 18.561 1.00 96.31 183 ILE A N 1
ATOM 1402 C CA . ILE A 1 183 ? -18.607 -2.634 18.881 1.00 96.31 183 ILE A CA 1
ATOM 1403 C C . ILE A 1 183 ? -20.121 -2.762 19.076 1.00 96.31 183 ILE A C 1
ATOM 1405 O O . ILE A 1 183 ? -20.669 -2.192 20.025 1.00 96.31 183 ILE A O 1
ATOM 1409 N N . LEU A 1 184 ? -20.807 -3.546 18.238 1.00 92.88 184 LEU A N 1
ATOM 1410 C CA . LEU A 1 184 ? -22.241 -3.814 18.395 1.00 92.88 184 LEU A CA 1
ATOM 1411 C C . LEU A 1 184 ? -22.545 -4.512 19.726 1.00 92.88 184 LEU A C 1
ATOM 1413 O O . LEU A 1 184 ? -23.469 -4.112 20.442 1.00 92.88 184 LEU A O 1
ATOM 1417 N N . ILE A 1 185 ? -21.738 -5.511 20.094 1.00 95.25 185 ILE A N 1
ATOM 1418 C CA . ILE A 1 185 ? -21.855 -6.203 21.383 1.00 95.25 185 ILE A CA 1
ATOM 1419 C C . ILE A 1 185 ? -21.602 -5.227 22.541 1.00 95.25 185 ILE A C 1
ATOM 1421 O O . ILE A 1 185 ? -22.403 -5.172 23.475 1.00 95.25 185 ILE A O 1
ATOM 1425 N N . ASN A 1 186 ? -20.556 -4.399 22.474 1.00 93.81 186 ASN A N 1
ATOM 1426 C CA . ASN A 1 186 ? -20.264 -3.386 23.496 1.00 93.81 186 ASN A CA 1
ATOM 1427 C C . ASN A 1 186 ? -21.392 -2.354 23.638 1.00 93.81 186 ASN A C 1
ATOM 1429 O O . ASN A 1 186 ? -21.778 -2.000 24.754 1.00 93.81 186 ASN A O 1
ATOM 1433 N N . THR A 1 187 ? -21.979 -1.920 22.526 1.00 92.81 187 THR A N 1
ATOM 1434 C CA . THR A 1 187 ? -23.132 -1.007 22.510 1.00 92.81 187 THR A CA 1
ATOM 1435 C C . THR A 1 187 ? -24.362 -1.643 23.163 1.00 92.81 187 THR A C 1
ATOM 1437 O O . THR A 1 187 ? -25.099 -0.988 23.901 1.00 92.81 187 THR A O 1
ATOM 1440 N N . SER A 1 188 ? -24.595 -2.937 22.932 1.00 94.19 188 SER A N 1
ATOM 1441 C CA . SER A 1 188 ? -25.669 -3.671 23.608 1.00 94.19 188 SER A CA 1
ATOM 1442 C C . SER A 1 188 ? -25.402 -3.795 25.112 1.00 94.19 188 SER A C 1
ATOM 1444 O O . SER A 1 188 ? -26.261 -3.449 25.927 1.00 94.19 188 SER A O 1
ATOM 1446 N N . ASN A 1 189 ? -24.190 -4.213 25.487 1.00 94.75 189 ASN A N 1
ATOM 1447 C CA . ASN A 1 189 ? -23.785 -4.405 26.880 1.00 94.75 189 ASN A CA 1
ATOM 1448 C C . ASN A 1 189 ? -23.857 -3.101 27.681 1.00 94.75 189 ASN A C 1
ATOM 1450 O O . ASN A 1 189 ? -24.316 -3.098 28.823 1.00 94.75 189 ASN A O 1
ATOM 1454 N N . THR A 1 190 ? -23.446 -1.974 27.097 1.00 95.50 190 THR A N 1
ATOM 1455 C CA . THR A 1 190 ? -23.552 -0.656 27.740 1.00 95.50 190 THR A CA 1
ATOM 1456 C C . THR A 1 190 ? -25.005 -0.254 27.965 1.00 95.50 190 THR A C 1
ATOM 1458 O O . THR A 1 190 ? -25.350 0.144 29.077 1.00 95.50 190 THR A O 1
ATOM 1461 N N . LYS A 1 191 ? -25.896 -0.432 26.979 1.00 91.81 191 LYS A N 1
ATOM 1462 C CA . LYS A 1 191 ? -27.337 -0.168 27.158 1.00 91.81 191 LYS A CA 1
ATOM 1463 C C . LYS A 1 191 ? -27.938 -1.003 28.287 1.00 91.81 191 LYS A C 1
ATOM 1465 O O . LYS A 1 191 ? -28.635 -0.459 29.145 1.00 91.81 191 LYS A O 1
ATOM 1470 N N . GLU A 1 192 ? -27.653 -2.302 28.317 1.00 95.69 192 GLU A N 1
ATOM 1471 C CA . GLU A 1 192 ? -28.148 -3.197 29.367 1.00 95.69 192 GLU A CA 1
ATOM 1472 C C . GLU A 1 192 ? -27.598 -2.819 30.747 1.00 95.69 192 GLU A C 1
ATOM 1474 O O . GLU A 1 192 ? -28.361 -2.664 31.706 1.00 95.69 192 GLU A O 1
ATOM 1479 N N . THR A 1 193 ? -26.290 -2.574 30.841 1.00 95.94 193 THR A N 1
ATOM 1480 C CA . THR A 1 193 ? -25.641 -2.189 32.101 1.00 95.94 193 THR A CA 1
ATOM 1481 C C . THR A 1 193 ? -26.165 -0.839 32.601 1.00 95.94 193 THR A C 1
ATOM 1483 O O . THR A 1 193 ? -26.368 -0.665 33.801 1.00 95.94 193 THR A O 1
ATOM 1486 N N . GLY A 1 194 ? -26.457 0.108 31.704 1.00 93.25 194 GLY A N 1
ATOM 1487 C CA . GLY A 1 194 ? -27.044 1.404 32.053 1.00 93.25 194 GLY A CA 1
ATOM 1488 C C . GLY A 1 194 ? -28.454 1.266 32.634 1.00 93.25 194 GLY A C 1
ATOM 1489 O O . GLY A 1 194 ? -28.765 1.871 33.663 1.00 93.25 194 GLY A O 1
ATOM 1490 N N . MET A 1 195 ? -29.292 0.408 32.039 1.00 93.38 195 MET A N 1
ATOM 1491 C CA . MET A 1 195 ? -30.610 0.081 32.598 1.00 93.38 195 MET A CA 1
ATOM 1492 C C . MET A 1 195 ? -30.493 -0.578 33.977 1.00 93.38 195 MET A C 1
ATOM 1494 O O . MET A 1 195 ? -31.240 -0.229 34.895 1.00 93.38 195 MET A O 1
ATOM 1498 N N . LEU A 1 196 ? -29.541 -1.500 34.146 1.00 95.50 196 LEU A N 1
ATOM 1499 C CA . LEU A 1 196 ? -29.297 -2.169 35.421 1.00 95.50 196 LEU A CA 1
ATOM 1500 C C . LEU A 1 196 ? -28.804 -1.193 36.497 1.00 95.50 196 LEU A C 1
ATOM 1502 O O . LEU A 1 196 ? -29.283 -1.253 37.630 1.00 95.50 196 LEU A O 1
ATOM 1506 N N . ALA A 1 197 ? -27.899 -0.273 36.156 1.00 94.94 197 ALA A N 1
ATOM 1507 C CA . ALA A 1 197 ? -27.418 0.763 37.066 1.00 94.94 197 ALA A CA 1
ATOM 1508 C C . ALA A 1 197 ? -28.575 1.647 37.548 1.00 94.94 197 ALA A C 1
ATOM 1510 O O . ALA A 1 197 ? -28.756 1.814 38.754 1.00 94.94 197 ALA A O 1
ATOM 1511 N N . LYS A 1 198 ? -29.431 2.116 36.628 1.00 92.25 198 LYS A N 1
ATOM 1512 C CA . LYS A 1 198 ? -30.625 2.904 36.970 1.00 92.25 198 LYS A CA 1
ATOM 1513 C C . LYS A 1 198 ? -31.567 2.146 37.910 1.00 92.25 198 LYS A C 1
ATOM 1515 O O . LYS A 1 198 ? -31.954 2.674 38.950 1.00 92.25 198 LYS A O 1
ATOM 1520 N N . LYS A 1 199 ? -31.880 0.887 37.592 1.00 94.94 199 LYS A N 1
ATOM 1521 C CA . LYS A 1 199 ? -32.717 0.032 38.447 1.00 94.94 199 LYS A CA 1
ATOM 1522 C C . LYS A 1 199 ? -32.093 -0.176 39.831 1.00 94.94 199 LYS A C 1
ATOM 1524 O O . LYS A 1 199 ? -32.792 -0.138 40.839 1.00 94.94 199 LYS A O 1
ATOM 1529 N N . THR A 1 200 ? -30.777 -0.366 39.895 1.00 95.81 200 THR A N 1
ATOM 1530 C CA . THR A 1 200 ? -30.048 -0.551 41.158 1.00 95.81 200 THR A CA 1
ATOM 1531 C C . THR A 1 200 ? -30.053 0.728 41.999 1.00 95.81 200 THR A C 1
ATOM 1533 O O . THR A 1 200 ? -30.178 0.648 43.222 1.00 95.81 200 THR A O 1
ATOM 1536 N N . ALA A 1 201 ? -29.976 1.908 41.373 1.00 94.19 201 ALA A N 1
ATOM 1537 C CA . ALA A 1 201 ? -30.126 3.194 42.055 1.00 94.19 201 ALA A CA 1
ATOM 1538 C C . ALA A 1 201 ? -31.531 3.348 42.658 1.00 94.19 201 ALA A C 1
ATOM 1540 O O . ALA A 1 201 ? -31.661 3.696 43.832 1.00 94.19 201 ALA A O 1
ATOM 1541 N N . GLU A 1 202 ? -32.577 3.023 41.892 1.00 94.19 202 GLU A N 1
ATOM 1542 C CA . GLU A 1 202 ? -33.971 3.046 42.358 1.00 94.19 202 GLU A CA 1
ATOM 1543 C C . GLU A 1 202 ? -34.166 2.112 43.566 1.00 94.19 202 GLU A C 1
ATOM 1545 O O . GLU A 1 202 ? -34.606 2.559 44.627 1.00 94.19 202 GLU A O 1
ATOM 1550 N N . GLN A 1 203 ? -33.725 0.854 43.461 1.00 94.94 203 GLN A N 1
ATOM 1551 C CA . GLN A 1 203 ? -33.815 -0.128 44.550 1.00 94.94 203 GLN A CA 1
ATOM 1552 C C . GLN A 1 203 ? -32.996 0.273 45.787 1.00 94.94 203 GLN A C 1
ATOM 1554 O O . GLN A 1 203 ? -33.439 0.078 46.919 1.00 94.94 203 GLN A O 1
ATOM 1559 N N . SER A 1 204 ? -31.812 0.862 45.599 1.00 95.25 204 SER A N 1
ATOM 1560 C CA . SER A 1 204 ? -30.977 1.349 46.708 1.00 95.25 204 SER A CA 1
ATOM 1561 C C . SER A 1 204 ? -31.614 2.549 47.414 1.00 95.25 204 SER A C 1
ATOM 1563 O O . SER A 1 204 ? -31.536 2.663 48.638 1.00 95.25 204 SER A O 1
ATOM 1565 N N . SER A 1 205 ? -32.280 3.428 46.660 1.00 93.62 205 SER A N 1
ATOM 1566 C CA . SER A 1 205 ? -33.039 4.563 47.195 1.00 93.62 205 SER A CA 1
ATOM 1567 C C . SER A 1 205 ? -34.245 4.094 48.015 1.00 93.62 205 SER A C 1
ATOM 1569 O O . SER A 1 205 ? -34.451 4.563 49.137 1.00 93.62 205 SER A O 1
ATOM 1571 N N . GLU A 1 206 ? -35.004 3.120 47.507 1.00 94.62 206 GLU A N 1
ATOM 1572 C CA . GLU A 1 206 ? -36.103 2.481 48.242 1.00 94.62 206 GLU A CA 1
ATOM 1573 C C . GLU A 1 206 ? -35.615 1.786 49.519 1.00 94.62 206 GLU A C 1
ATOM 1575 O O . GLU A 1 206 ? -36.184 2.004 50.590 1.00 94.62 206 GLU A O 1
ATOM 1580 N N . GLY A 1 207 ? -34.515 1.028 49.444 1.00 94.31 207 GLY A N 1
ATOM 1581 C CA . GLY A 1 207 ? -33.885 0.403 50.609 1.00 94.31 207 GLY A CA 1
ATOM 1582 C C . GLY A 1 207 ? -33.461 1.426 51.668 1.00 94.31 207 GLY A C 1
ATOM 1583 O O . GLY A 1 207 ? -33.738 1.246 52.855 1.00 94.31 207 GLY A O 1
ATOM 1584 N N . GLY A 1 208 ? -32.873 2.549 51.245 1.00 93.38 208 GLY A N 1
ATOM 1585 C CA . GLY A 1 208 ? -32.536 3.664 52.130 1.00 93.38 208 GLY A CA 1
ATOM 1586 C C . GLY A 1 208 ? -33.758 4.264 52.836 1.00 93.38 208 GLY A C 1
ATOM 1587 O O . GLY A 1 208 ? -33.703 4.518 54.041 1.00 93.38 208 GLY A O 1
ATOM 1588 N N . LYS A 1 209 ? -34.882 4.442 52.124 1.00 93.62 209 LYS A N 1
ATOM 1589 C CA . LYS A 1 209 ? -36.150 4.918 52.713 1.00 93.62 209 LYS A CA 1
ATOM 1590 C C . LYS A 1 209 ? -36.711 3.931 53.737 1.00 93.62 209 LYS A C 1
ATOM 1592 O O . LYS A 1 209 ? -37.032 4.346 54.847 1.00 93.62 209 LYS A O 1
ATOM 1597 N N . ALA A 1 210 ? -36.750 2.640 53.412 1.00 94.69 210 ALA A N 1
ATOM 1598 C CA . ALA A 1 210 ? -37.232 1.604 54.326 1.00 94.69 210 ALA A CA 1
ATOM 1599 C C . ALA A 1 210 ? -36.408 1.551 55.627 1.00 94.69 210 ALA A C 1
ATOM 1601 O O . ALA A 1 210 ? -36.957 1.405 56.720 1.00 94.69 210 ALA A O 1
ATOM 1602 N N . VAL A 1 211 ? -35.085 1.738 55.539 1.00 95.00 211 VAL A N 1
ATOM 1603 C CA . VAL A 1 211 ? -34.220 1.835 56.725 1.00 95.00 211 VAL A CA 1
ATOM 1604 C C . VAL A 1 211 ? -34.543 3.080 57.558 1.00 95.00 211 VAL A C 1
ATOM 1606 O O . VAL A 1 211 ? -34.582 2.990 58.784 1.00 95.00 211 VAL A O 1
ATOM 1609 N N . LEU A 1 212 ? -34.810 4.232 56.933 1.00 91.50 212 LEU A N 1
ATOM 1610 C CA . LEU A 1 212 ? -35.213 5.448 57.654 1.00 91.50 212 LEU A CA 1
ATOM 1611 C C . LEU A 1 212 ? -36.551 5.271 58.389 1.00 91.50 212 LEU A C 1
ATOM 1613 O O . LEU A 1 212 ? -36.677 5.704 59.536 1.00 91.50 212 LEU A O 1
ATOM 1617 N N . GLU A 1 213 ? -37.521 4.603 57.766 1.00 93.00 213 GLU A N 1
ATOM 1618 C CA . GLU A 1 213 ? -38.796 4.249 58.403 1.00 93.00 213 GLU A CA 1
ATOM 1619 C C . GLU A 1 213 ? -38.584 3.310 59.599 1.00 93.00 213 GLU A C 1
ATOM 1621 O O . GLU A 1 213 ? -39.131 3.545 60.680 1.00 93.00 213 GLU A O 1
ATOM 1626 N N . ALA A 1 214 ? -37.717 2.302 59.456 1.00 92.00 214 ALA A N 1
ATOM 1627 C CA . ALA A 1 214 ? -37.353 1.407 60.550 1.00 92.00 214 ALA A CA 1
ATOM 1628 C C . ALA A 1 214 ? -36.672 2.154 61.712 1.00 92.00 214 ALA A C 1
ATOM 1630 O O . ALA A 1 214 ? -37.015 1.925 62.871 1.00 92.00 214 ALA A O 1
ATOM 1631 N N . VAL A 1 215 ? -35.761 3.096 61.430 1.00 91.94 215 VAL A N 1
ATOM 1632 C CA . VAL A 1 215 ? -35.147 3.959 62.459 1.00 91.94 215 VAL A CA 1
ATOM 1633 C C . VAL A 1 215 ? -36.217 4.743 63.219 1.00 91.94 215 VAL A C 1
ATOM 1635 O O . VAL A 1 215 ? -36.156 4.820 64.448 1.00 91.94 215 VAL A O 1
ATOM 1638 N N . ALA A 1 216 ? -37.196 5.320 62.518 1.00 92.38 216 ALA A N 1
ATOM 1639 C CA . ALA A 1 216 ? -38.284 6.063 63.149 1.00 92.38 216 ALA A CA 1
ATOM 1640 C C . ALA A 1 216 ? -39.136 5.163 64.060 1.00 92.38 216 ALA A C 1
ATOM 1642 O O . ALA A 1 216 ? -39.428 5.545 65.194 1.00 92.38 216 ALA A O 1
ATOM 1643 N N . ALA A 1 217 ? -39.468 3.950 63.611 1.00 93.69 217 ALA A N 1
ATOM 1644 C CA . ALA A 1 217 ? -40.210 2.978 64.410 1.00 93.69 217 ALA A CA 1
ATOM 1645 C C . ALA A 1 217 ? -39.432 2.535 65.663 1.00 93.69 217 ALA A C 1
ATOM 1647 O O . ALA A 1 217 ? -39.990 2.516 66.758 1.00 93.69 217 ALA A O 1
ATOM 1648 N N . ILE A 1 218 ? -38.131 2.241 65.541 1.00 92.25 218 ILE A N 1
ATOM 1649 C CA . ILE A 1 218 ? -37.296 1.841 66.686 1.00 92.25 218 ILE A CA 1
ATOM 1650 C C . ILE A 1 218 ? -37.161 2.990 67.696 1.00 92.25 218 ILE A C 1
ATOM 1652 O O . ILE A 1 218 ? -37.201 2.744 68.901 1.00 92.25 218 ILE A O 1
ATOM 1656 N N . LYS A 1 219 ? -37.062 4.247 67.239 1.00 91.25 219 LYS A N 1
ATOM 1657 C CA . LYS A 1 219 ? -37.075 5.420 68.131 1.00 91.25 219 LYS A CA 1
ATOM 1658 C C . LYS A 1 219 ? -38.381 5.523 68.920 1.00 91.25 219 LYS A C 1
ATOM 1660 O O . LYS A 1 219 ? -38.332 5.712 70.131 1.00 91.25 219 LYS A O 1
ATOM 1665 N N . GLN A 1 220 ? -39.528 5.318 68.270 1.00 93.44 220 GLN A N 1
ATOM 1666 C CA . GLN A 1 220 ? -40.819 5.282 68.967 1.00 93.44 220 GLN A CA 1
ATOM 1667 C C . GLN A 1 220 ? -40.891 4.131 69.979 1.00 93.44 220 GLN A C 1
ATOM 1669 O O . GLN A 1 220 ? -41.393 4.320 71.084 1.00 93.44 220 GLN A O 1
ATOM 1674 N N . ILE A 1 221 ? -40.362 2.950 69.639 1.00 92.12 221 ILE A N 1
ATOM 1675 C CA . ILE A 1 221 ? -40.263 1.827 70.584 1.00 92.12 221 ILE A CA 1
ATOM 1676 C C . ILE A 1 221 ? -39.417 2.232 71.794 1.00 92.12 221 ILE A C 1
ATOM 1678 O O . ILE A 1 221 ? -39.859 2.032 72.920 1.00 92.12 221 ILE A O 1
ATOM 1682 N N . ALA A 1 222 ? -38.248 2.843 71.583 1.00 91.38 222 ALA A N 1
ATOM 1683 C CA . ALA A 1 222 ? -37.385 3.304 72.670 1.00 91.38 222 ALA A CA 1
ATOM 1684 C C . ALA A 1 222 ? -38.115 4.287 73.603 1.00 91.38 222 ALA A C 1
ATOM 1686 O O . ALA A 1 222 ? -38.086 4.099 74.815 1.00 91.38 222 ALA A O 1
ATOM 1687 N N . GLU A 1 223 ? -38.846 5.264 73.054 1.00 92.81 223 GLU A N 1
ATOM 1688 C CA . GLU A 1 223 ? -39.660 6.203 73.843 1.00 92.81 223 GLU A CA 1
ATOM 1689 C C . GLU A 1 223 ? -40.739 5.496 74.678 1.00 92.81 223 GLU A C 1
ATOM 1691 O O . GLU A 1 223 ? -40.931 5.810 75.855 1.00 92.81 223 GLU A O 1
ATOM 1696 N N . LYS A 1 224 ? -41.447 4.516 74.096 1.00 94.44 224 LYS A N 1
ATOM 1697 C CA . LYS A 1 224 ? -42.458 3.734 74.828 1.00 94.44 224 LYS A CA 1
ATOM 1698 C C . LYS A 1 224 ? -41.840 2.863 75.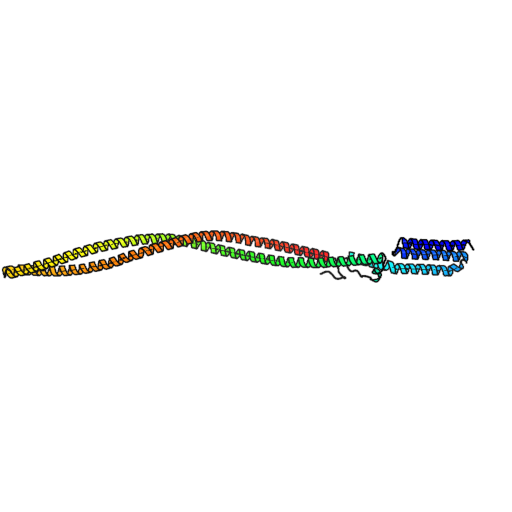917 1.00 94.44 224 LYS A C 1
ATOM 1700 O O . LYS A 1 224 ? -42.469 2.665 76.952 1.00 94.44 224 LYS A O 1
ATOM 1705 N N . ILE A 1 225 ? -40.629 2.363 75.704 1.00 93.88 225 ILE A N 1
ATOM 1706 C CA . ILE A 1 225 ? -39.905 1.562 76.691 1.00 93.88 225 ILE A CA 1
ATOM 1707 C C . ILE A 1 225 ? -39.441 2.420 77.868 1.00 93.88 225 ILE A C 1
ATOM 1709 O O . ILE A 1 225 ? -39.611 1.985 79.004 1.00 93.88 225 ILE A O 1
ATOM 1713 N N . THR A 1 226 ? -38.979 3.652 77.630 1.00 93.81 226 THR A N 1
ATOM 1714 C CA . THR A 1 226 ? -38.691 4.615 78.707 1.00 93.81 226 THR A CA 1
ATOM 1715 C C . THR A 1 226 ? -39.933 4.878 79.561 1.00 93.81 226 THR A C 1
ATOM 1717 O O . THR A 1 226 ? -39.866 4.825 80.784 1.00 93.81 226 THR A O 1
ATOM 1720 N N . LEU A 1 227 ? -41.100 5.060 78.933 1.00 95.62 227 LEU A N 1
ATOM 1721 C CA . LEU A 1 227 ? -42.362 5.215 79.664 1.00 95.62 227 LEU A CA 1
ATOM 1722 C C . LEU A 1 227 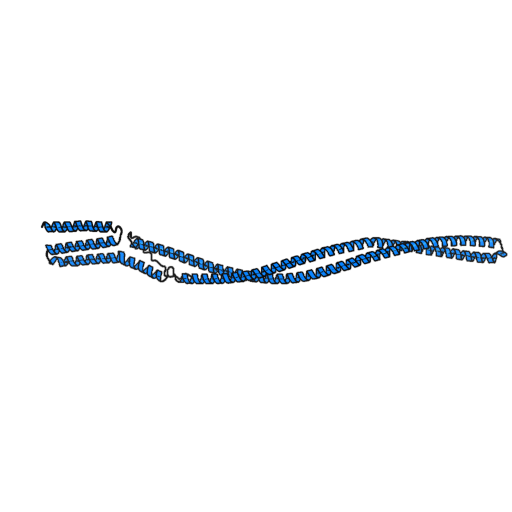? -42.705 3.974 80.512 1.00 95.62 227 LEU A C 1
ATOM 1724 O O . LEU A 1 227 ? -43.209 4.108 81.624 1.00 95.62 227 LEU A O 1
ATOM 1728 N N . ILE A 1 228 ? -42.452 2.763 80.005 1.00 94.44 228 ILE A N 1
ATOM 1729 C CA . ILE A 1 228 ? -42.667 1.519 80.763 1.00 94.44 228 ILE A CA 1
ATOM 1730 C C . ILE A 1 228 ? -41.695 1.425 81.945 1.00 94.44 228 ILE A C 1
ATOM 1732 O O . ILE A 1 228 ? -42.103 0.994 83.024 1.00 94.44 228 ILE A O 1
ATOM 1736 N N . GLU A 1 229 ? -40.440 1.843 81.769 1.00 94.25 229 GLU A N 1
ATOM 1737 C CA . GLU A 1 229 ? -39.456 1.921 82.851 1.00 94.25 229 GLU A CA 1
ATOM 1738 C C . GLU A 1 229 ? -39.928 2.873 83.962 1.00 94.25 229 GLU A C 1
ATOM 1740 O O . GLU A 1 229 ? -39.915 2.494 85.137 1.00 94.25 229 GLU A O 1
ATOM 1745 N N . ASP A 1 230 ? -40.446 4.049 83.592 1.00 94.44 230 ASP A N 1
ATOM 1746 C CA . ASP A 1 230 ? -41.019 5.025 84.526 1.00 94.44 230 ASP A CA 1
ATOM 1747 C C . ASP A 1 230 ? -42.238 4.461 85.277 1.00 94.44 230 ASP A C 1
ATOM 1749 O O . ASP A 1 230 ? -42.347 4.608 86.498 1.00 94.44 230 ASP A O 1
ATOM 1753 N N . ILE A 1 231 ? -43.144 3.763 84.579 1.00 94.69 231 ILE A N 1
ATOM 1754 C CA . ILE A 1 231 ? -44.310 3.106 85.197 1.00 94.69 231 ILE A CA 1
ATOM 1755 C C . ILE A 1 231 ? -43.860 2.013 86.173 1.00 94.69 231 ILE A C 1
ATOM 1757 O O . ILE A 1 231 ? -44.396 1.914 87.281 1.00 94.69 231 ILE A O 1
ATOM 1761 N N . ALA A 1 232 ? -42.878 1.192 85.795 1.00 95.38 232 ALA A N 1
ATOM 1762 C CA . ALA A 1 232 ? -42.332 0.152 86.660 1.00 95.38 232 ALA A CA 1
ATOM 1763 C C . ALA A 1 232 ? -41.691 0.761 87.917 1.00 95.38 232 ALA A C 1
ATOM 1765 O O . ALA A 1 232 ? -41.939 0.285 89.026 1.00 95.38 232 ALA A O 1
ATOM 1766 N N . TYR A 1 233 ? -40.958 1.867 87.771 1.00 93.94 233 TYR A N 1
ATOM 1767 C CA . TYR A 1 233 ? -40.381 2.607 88.891 1.00 93.94 233 TYR A CA 1
ATOM 1768 C C . TYR A 1 233 ? -41.454 3.178 89.835 1.00 93.94 233 TYR A C 1
ATOM 1770 O O . TYR A 1 233 ? -41.386 2.979 91.050 1.00 93.94 233 TYR A O 1
ATOM 1778 N N . GLN A 1 234 ? -42.496 3.817 89.296 1.00 95.69 234 GLN A N 1
ATOM 1779 C CA . GLN A 1 234 ? -43.627 4.312 90.092 1.00 95.69 234 GLN A CA 1
ATOM 1780 C C . GLN A 1 234 ? -44.376 3.176 90.804 1.00 95.69 234 GLN A C 1
ATOM 1782 O O . GLN A 1 234 ? -44.735 3.307 91.975 1.00 95.69 234 GLN A O 1
ATOM 1787 N N . THR A 1 235 ? -44.570 2.041 90.128 1.00 95.88 235 THR A N 1
ATOM 1788 C CA . THR A 1 235 ? -45.221 0.850 90.697 1.00 95.88 235 THR A CA 1
ATOM 1789 C C . THR A 1 235 ? -44.392 0.261 91.836 1.00 95.88 235 THR A C 1
ATOM 1791 O O . THR A 1 235 ? -44.944 -0.113 92.870 1.00 95.88 235 THR A O 1
ATOM 1794 N N . ASN A 1 236 ? -43.066 0.236 91.691 1.00 93.62 236 ASN A N 1
ATOM 1795 C CA . ASN A 1 236 ? -42.140 -0.187 92.737 1.00 93.62 236 ASN A CA 1
ATOM 1796 C C . ASN A 1 236 ? -42.257 0.706 93.989 1.00 93.62 236 ASN A C 1
ATOM 1798 O O . ASN A 1 236 ? -42.352 0.199 95.107 1.00 93.62 236 ASN A O 1
ATOM 1802 N N . LEU A 1 237 ? -42.337 2.032 93.810 1.00 93.31 237 LEU A N 1
ATOM 1803 C CA . LEU A 1 237 ? -42.544 2.986 94.909 1.00 93.31 237 LEU A CA 1
ATOM 1804 C C . LEU A 1 237 ? -43.920 2.837 95.576 1.00 93.31 237 LEU A C 1
ATOM 1806 O O . LEU A 1 237 ? -44.016 2.862 96.803 1.00 93.31 237 LEU A O 1
ATOM 1810 N N . LEU A 1 238 ? -44.985 2.643 94.793 1.00 94.06 238 LEU A N 1
ATOM 1811 C CA . LEU A 1 238 ? -46.333 2.380 95.312 1.00 94.06 238 LEU A CA 1
ATOM 1812 C C . LEU A 1 238 ? -46.380 1.084 96.128 1.00 94.06 238 LEU A C 1
ATOM 1814 O O . LEU A 1 238 ? -46.946 1.064 97.220 1.00 94.06 238 LEU A O 1
ATOM 1818 N N . ALA A 1 239 ? -45.750 0.019 95.629 1.00 94.62 239 ALA A N 1
ATOM 1819 C CA . ALA A 1 239 ? -45.658 -1.264 96.314 1.00 94.62 239 ALA A CA 1
ATOM 1820 C C . ALA A 1 239 ? -44.837 -1.168 97.608 1.00 94.62 239 ALA A C 1
ATOM 1822 O O . ALA A 1 239 ? -45.217 -1.749 98.623 1.00 94.62 239 ALA A O 1
ATOM 1823 N N . LEU A 1 240 ? -43.753 -0.387 97.607 1.00 91.88 240 LEU A N 1
ATOM 1824 C CA . LEU A 1 240 ? -42.978 -0.092 98.810 1.00 91.88 240 LEU A CA 1
ATOM 1825 C C . LEU A 1 240 ? -43.828 0.642 99.857 1.00 91.88 240 LEU A C 1
ATOM 1827 O O . LEU A 1 240 ? -43.855 0.228 101.014 1.00 91.88 240 LEU A O 1
ATOM 1831 N N . ASN A 1 241 ? -44.566 1.678 99.449 1.00 91.88 241 ASN A N 1
ATOM 1832 C CA . ASN A 1 241 ? -45.471 2.412 100.336 1.00 91.88 241 ASN A CA 1
ATOM 1833 C C . ASN A 1 241 ? -46.573 1.501 100.902 1.00 91.88 241 ASN A C 1
ATOM 1835 O O . ASN A 1 241 ? -46.853 1.543 102.098 1.00 91.88 241 ASN A O 1
ATOM 1839 N N . ALA A 1 242 ? -47.152 0.630 100.070 1.00 91.88 242 ALA A N 1
ATOM 1840 C CA . ALA A 1 242 ? -48.147 -0.347 100.503 1.00 91.88 242 ALA A CA 1
ATOM 1841 C C . ALA A 1 242 ? -47.567 -1.375 101.490 1.00 91.88 242 ALA A C 1
ATOM 1843 O O . ALA A 1 242 ? -48.225 -1.720 102.469 1.00 91.88 242 ALA A O 1
ATOM 1844 N N . ALA A 1 243 ? -46.331 -1.838 101.279 1.00 90.50 243 ALA A N 1
ATOM 1845 C CA . ALA A 1 243 ? -45.647 -2.740 102.202 1.00 90.50 243 ALA A CA 1
ATOM 1846 C C . ALA A 1 243 ? -45.365 -2.072 103.562 1.00 90.50 243 ALA A C 1
ATOM 1848 O O . ALA A 1 243 ? -45.526 -2.714 104.601 1.00 90.50 243 ALA A O 1
ATOM 1849 N N . ILE A 1 244 ? -44.994 -0.784 103.565 1.00 89.06 244 ILE A N 1
ATOM 1850 C CA . ILE A 1 244 ? -44.801 0.013 104.788 1.00 89.06 244 ILE A CA 1
ATOM 1851 C C . ILE A 1 244 ? -46.121 0.145 105.557 1.00 89.06 244 ILE A C 1
ATOM 1853 O O . ILE A 1 244 ? -46.160 -0.120 106.759 1.00 89.06 244 ILE A O 1
ATOM 1857 N N . GLU A 1 245 ? -47.214 0.503 104.880 1.00 89.31 245 GLU A N 1
ATOM 1858 C CA . GLU A 1 245 ? -48.514 0.684 105.536 1.00 89.31 245 GLU A CA 1
ATOM 1859 C C . GLU A 1 245 ? -49.100 -0.654 106.024 1.00 89.31 245 GLU A C 1
ATOM 1861 O O . GLU A 1 245 ? -49.675 -0.732 107.111 1.00 89.31 245 GLU A O 1
ATOM 1866 N N . ALA A 1 246 ? -48.865 -1.745 105.288 1.00 89.38 246 ALA A N 1
ATOM 1867 C CA . ALA A 1 246 ? -49.207 -3.098 105.720 1.00 89.38 246 ALA A CA 1
ATOM 1868 C C . ALA A 1 246 ? -48.425 -3.526 106.976 1.00 89.38 246 ALA A C 1
ATOM 1870 O O . ALA A 1 246 ? -49.006 -4.127 107.879 1.00 89.38 246 ALA A O 1
ATOM 1871 N N . ALA A 1 247 ? -47.137 -3.177 107.078 1.00 85.44 247 ALA A N 1
ATOM 1872 C CA . ALA A 1 247 ? -46.349 -3.399 108.292 1.00 85.44 247 ALA A CA 1
ATOM 1873 C C . ALA A 1 247 ? -46.869 -2.558 109.474 1.00 85.44 247 ALA A C 1
ATOM 1875 O O . ALA A 1 247 ? -46.892 -3.029 110.612 1.00 85.44 247 ALA A O 1
ATOM 1876 N N . ARG A 1 248 ? -47.347 -1.338 109.200 1.00 88.62 248 ARG A N 1
ATOM 1877 C CA . ARG A 1 248 ? -47.941 -0.430 110.193 1.00 88.62 248 ARG A CA 1
ATOM 1878 C C . ARG A 1 248 ? -49.276 -0.940 110.750 1.00 88.62 248 ARG A C 1
ATOM 1880 O O . ARG A 1 24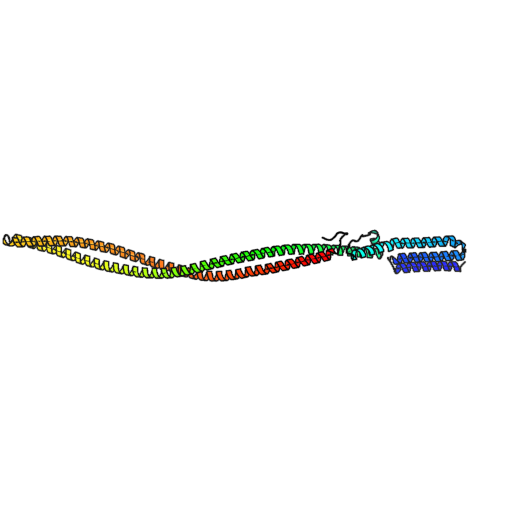8 ? -49.566 -0.709 111.920 1.00 88.62 248 ARG A O 1
ATOM 1887 N N . ALA A 1 249 ? -50.055 -1.666 109.946 1.00 86.69 249 ALA A N 1
ATOM 1888 C CA . ALA A 1 249 ? -51.324 -2.288 110.338 1.00 86.69 249 ALA A CA 1
ATOM 1889 C C . ALA A 1 249 ? -51.177 -3.592 111.164 1.00 86.69 249 ALA A C 1
ATOM 1891 O O . ALA A 1 249 ? -52.182 -4.182 111.572 1.00 86.69 249 ALA A O 1
ATOM 1892 N N . GLY A 1 250 ? -49.949 -4.059 111.429 1.00 83.19 250 GLY A N 1
ATOM 1893 C CA . GLY A 1 250 ? -49.679 -5.208 112.301 1.00 83.19 250 GLY A CA 1
ATOM 1894 C C . GLY A 1 250 ? -50.254 -6.535 111.781 1.00 83.19 250 GLY A C 1
ATOM 1895 O O . GLY A 1 250 ? -50.094 -6.881 110.612 1.00 83.19 250 GLY A O 1
ATOM 1896 N N . GLU A 1 251 ? -50.927 -7.305 112.646 1.00 80.12 251 GLU A N 1
ATOM 1897 C CA . GLU A 1 251 ? -51.490 -8.629 112.305 1.00 80.12 251 GLU A CA 1
ATOM 1898 C C . GLU A 1 251 ? -52.519 -8.574 111.160 1.00 80.12 251 GLU A C 1
ATOM 1900 O O . GLU A 1 251 ? -52.574 -9.492 110.341 1.00 80.12 251 GLU A O 1
ATOM 1905 N N . HIS A 1 252 ? -53.287 -7.483 111.042 1.00 80.25 252 HIS A N 1
ATOM 1906 C CA . HIS A 1 252 ? -54.305 -7.323 109.995 1.00 80.25 252 HIS A CA 1
ATOM 1907 C C . HIS A 1 252 ? -53.711 -7.024 108.606 1.00 80.25 252 HIS A C 1
ATOM 1909 O O . HIS A 1 252 ? -54.390 -7.213 107.597 1.00 80.25 252 HIS A O 1
ATOM 1915 N N . GLY A 1 253 ? -52.446 -6.592 108.534 1.00 85.44 253 GLY A N 1
ATOM 1916 C CA . GLY A 1 253 ? -51.759 -6.238 107.288 1.00 85.44 253 GLY A CA 1
ATOM 1917 C C . GLY A 1 253 ? -50.939 -7.365 106.652 1.00 85.44 253 GLY A C 1
ATOM 1918 O O . GLY A 1 253 ? -50.469 -7.203 105.527 1.00 85.44 253 GLY A O 1
ATOM 1919 N N . LYS A 1 254 ? -50.777 -8.525 107.312 1.00 81.44 254 LYS A N 1
ATOM 1920 C CA . LYS A 1 254 ? -49.883 -9.611 106.851 1.00 81.44 254 LYS A CA 1
ATOM 1921 C C . LYS A 1 254 ? -50.163 -10.089 105.421 1.00 81.44 254 LYS A C 1
ATOM 1923 O O . LYS A 1 254 ? -49.226 -10.267 104.649 1.00 81.44 254 LYS A O 1
ATOM 1928 N N . GLY A 1 255 ? -51.433 -10.267 105.051 1.00 85.19 255 GLY A N 1
ATOM 1929 C CA . GLY A 1 255 ? -51.812 -10.670 103.688 1.00 85.19 255 GLY A CA 1
ATOM 1930 C C . GLY A 1 255 ? -51.500 -9.593 102.642 1.00 85.19 255 GLY A C 1
ATOM 1931 O O . GLY A 1 255 ? -50.987 -9.901 101.568 1.00 85.19 255 GLY A O 1
ATOM 1932 N N . PHE A 1 256 ? -51.729 -8.322 102.985 1.00 88.19 256 PHE A N 1
ATOM 1933 C CA . PHE A 1 256 ? -51.405 -7.176 102.130 1.00 88.19 256 PHE A CA 1
ATOM 1934 C C . PHE A 1 256 ? -49.895 -6.998 101.937 1.00 88.19 256 PHE A C 1
ATOM 1936 O O . PHE A 1 256 ? -49.460 -6.686 100.831 1.00 88.19 256 PHE A O 1
ATOM 1943 N N . ALA A 1 257 ? -49.088 -7.250 102.971 1.00 88.50 257 ALA A N 1
ATOM 1944 C CA . ALA A 1 257 ? -47.631 -7.159 102.892 1.00 88.50 257 ALA A CA 1
ATOM 1945 C C . ALA A 1 257 ? -47.035 -8.162 101.886 1.00 88.50 257 ALA A C 1
ATOM 1947 O O . ALA A 1 257 ? -46.119 -7.813 101.144 1.00 88.50 257 ALA A O 1
ATOM 1948 N N . VAL A 1 258 ? -47.579 -9.386 101.817 1.00 90.00 258 VAL A N 1
ATOM 1949 C CA . VAL A 1 258 ? -47.144 -10.407 100.844 1.00 90.00 258 VAL A CA 1
ATOM 1950 C C . VAL A 1 258 ? -47.469 -9.974 99.415 1.00 90.00 258 VAL A C 1
ATOM 1952 O O . VAL A 1 258 ? -46.601 -10.032 98.547 1.00 90.00 258 VAL A O 1
ATOM 1955 N N . VAL A 1 259 ? -48.689 -9.482 99.176 1.00 92.62 259 VAL A N 1
ATOM 1956 C CA . VAL A 1 259 ? -49.091 -8.978 97.852 1.00 92.62 259 VAL A CA 1
ATOM 1957 C C . VAL A 1 259 ? -48.231 -7.780 97.447 1.00 92.62 259 VAL A C 1
ATOM 1959 O O . VAL A 1 259 ? -47.729 -7.747 96.328 1.00 92.62 259 VAL A O 1
ATOM 1962 N N . ALA A 1 260 ? -47.995 -6.829 98.355 1.00 92.75 260 ALA A N 1
ATOM 1963 C CA . ALA A 1 260 ? -47.133 -5.679 98.098 1.00 92.75 260 ALA A CA 1
ATOM 1964 C C . ALA A 1 260 ? -45.689 -6.098 97.761 1.00 92.75 260 ALA A C 1
ATOM 1966 O O . ALA A 1 260 ? -45.097 -5.553 96.832 1.00 92.75 260 ALA A O 1
ATOM 1967 N N . GLY A 1 261 ? -45.141 -7.106 98.448 1.00 91.62 261 GLY A N 1
ATOM 1968 C CA . GLY A 1 261 ? -43.829 -7.678 98.133 1.00 91.62 261 GLY A CA 1
ATOM 1969 C C . GLY A 1 261 ? -43.760 -8.320 96.743 1.00 91.62 261 GLY A C 1
ATOM 1970 O O . GLY A 1 261 ? -42.791 -8.099 96.015 1.00 91.62 261 GLY A O 1
ATOM 1971 N N . GLU A 1 262 ? -44.796 -9.059 96.339 1.00 94.56 262 GLU A N 1
ATOM 1972 C CA . GLU A 1 262 ? -44.851 -9.686 95.012 1.00 94.56 262 GLU A CA 1
ATOM 1973 C C . GLU A 1 262 ? -45.018 -8.643 93.893 1.00 94.56 262 GLU A C 1
ATOM 1975 O O . GLU A 1 262 ? -44.325 -8.710 92.877 1.00 94.56 262 GLU A O 1
ATOM 1980 N N . VAL A 1 263 ? -45.855 -7.616 94.105 1.00 95.50 263 VAL A N 1
ATOM 1981 C CA . VAL A 1 263 ? -45.992 -6.476 93.178 1.00 95.50 263 VAL A CA 1
ATOM 1982 C C . VAL A 1 263 ? -44.661 -5.736 93.038 1.00 95.50 263 VAL A C 1
ATOM 1984 O O . VAL A 1 263 ? -44.263 -5.401 91.923 1.00 95.50 263 VAL A O 1
ATOM 1987 N N . ARG A 1 264 ? -43.932 -5.533 94.144 1.00 93.69 264 ARG A N 1
ATOM 1988 C CA . ARG A 1 264 ? -42.608 -4.900 94.129 1.00 93.69 264 ARG A CA 1
ATOM 1989 C C . ARG A 1 264 ? -41.614 -5.689 93.277 1.00 93.69 264 ARG A C 1
ATOM 1991 O O . ARG A 1 264 ? -40.956 -5.127 92.406 1.00 93.69 264 ARG A O 1
ATOM 1998 N N . LYS A 1 265 ? -41.548 -7.005 93.480 1.00 94.00 265 LYS A N 1
ATOM 1999 C CA . LYS A 1 265 ? -40.664 -7.904 92.726 1.00 94.00 265 LYS A CA 1
ATOM 2000 C C . LYS A 1 265 ? -41.016 -7.945 91.234 1.00 94.00 265 LYS A C 1
ATOM 2002 O O . LYS A 1 265 ? -40.121 -7.985 90.390 1.00 94.00 265 LYS A O 1
ATOM 2007 N N . LEU A 1 266 ? -42.307 -7.905 90.893 1.00 94.88 266 LEU A N 1
ATOM 2008 C CA . LEU A 1 266 ? -42.772 -7.820 89.507 1.00 94.88 266 LEU A CA 1
ATOM 2009 C C . LEU A 1 266 ? -42.407 -6.475 88.859 1.00 94.88 266 LEU A C 1
ATOM 2011 O O . LEU A 1 266 ? -42.008 -6.451 87.693 1.00 94.88 266 LEU A O 1
ATOM 2015 N N . ALA A 1 267 ? -42.499 -5.375 89.611 1.00 94.81 267 ALA A N 1
ATOM 2016 C CA . ALA A 1 267 ? -42.097 -4.045 89.166 1.00 94.81 267 ALA A CA 1
ATOM 2017 C C . ALA A 1 267 ? -40.579 -3.961 88.915 1.00 94.81 267 ALA A C 1
ATOM 2019 O O . ALA A 1 267 ? -40.176 -3.549 87.831 1.00 94.81 267 ALA A O 1
ATOM 2020 N N . GLU A 1 268 ? -39.743 -4.453 89.840 1.00 93.75 268 GLU A N 1
ATOM 2021 C CA . GLU A 1 268 ? -38.283 -4.560 89.651 1.00 93.75 268 GLU A CA 1
ATOM 2022 C C . GLU A 1 268 ? -37.939 -5.398 88.403 1.00 93.75 268 GLU A C 1
ATOM 2024 O O . GLU A 1 268 ? -37.129 -4.991 87.569 1.00 93.75 268 GLU A O 1
ATOM 2029 N N . LYS A 1 269 ? -38.607 -6.545 88.211 1.00 95.44 269 LYS A N 1
ATOM 2030 C CA . LYS A 1 269 ? -38.408 -7.398 87.028 1.00 95.44 269 LYS A CA 1
ATOM 2031 C C . LYS A 1 269 ? -38.823 -6.704 85.724 1.00 95.44 269 LYS A C 1
ATOM 2033 O O . LYS A 1 269 ? -38.139 -6.854 84.713 1.00 95.44 269 LYS A O 1
ATOM 2038 N N . SER A 1 270 ? -39.924 -5.952 85.744 1.00 95.62 270 SER A N 1
ATOM 2039 C CA . SER A 1 270 ? -40.405 -5.186 84.586 1.00 95.62 270 SER A CA 1
ATOM 2040 C C . SER A 1 270 ? -39.449 -4.049 84.232 1.00 95.62 270 SER A C 1
ATOM 2042 O O . SER A 1 270 ? -39.192 -3.820 83.055 1.00 95.62 270 SER A O 1
ATOM 2044 N N . GLN A 1 271 ? -38.866 -3.394 85.240 1.00 93.75 271 GLN A N 1
ATOM 2045 C CA . GLN A 1 271 ? -37.870 -2.343 85.052 1.00 93.75 271 GLN A CA 1
ATOM 2046 C C . GLN A 1 271 ? -36.602 -2.879 84.371 1.00 93.75 271 GLN A C 1
ATOM 2048 O O . GLN A 1 271 ? -36.146 -2.301 83.388 1.00 93.75 271 GLN A O 1
ATOM 2053 N N . ILE A 1 272 ? -36.068 -4.017 84.834 1.00 94.88 272 ILE A N 1
ATOM 2054 C CA . ILE A 1 272 ? -34.891 -4.657 84.217 1.00 94.88 272 ILE A CA 1
ATOM 2055 C C . ILE A 1 272 ? -35.181 -5.035 82.757 1.00 94.88 272 ILE A C 1
ATOM 2057 O O . ILE A 1 272 ? -34.382 -4.743 81.869 1.00 94.88 272 ILE A O 1
ATOM 2061 N N . ALA A 1 273 ? -36.345 -5.636 82.489 1.00 94.38 273 ALA A N 1
ATOM 2062 C CA . ALA A 1 273 ? -36.744 -5.992 81.128 1.00 94.38 273 ALA A CA 1
ATOM 2063 C C . ALA A 1 273 ? -36.882 -4.755 80.221 1.00 94.38 273 ALA A C 1
ATOM 2065 O O . ALA A 1 273 ? -36.433 -4.786 79.076 1.00 94.38 273 ALA A O 1
ATOM 2066 N N . ALA A 1 274 ? -37.457 -3.659 80.730 1.00 94.75 274 ALA A N 1
ATOM 2067 C CA . ALA A 1 274 ? -37.546 -2.397 80.002 1.00 94.75 274 ALA A CA 1
ATOM 2068 C C . ALA A 1 274 ? -36.149 -1.842 79.674 1.00 94.75 274 ALA A C 1
ATOM 2070 O O . ALA A 1 274 ? -35.886 -1.516 78.519 1.00 94.75 274 ALA A O 1
ATOM 2071 N N . GLN A 1 275 ? -35.215 -1.833 80.630 1.00 92.69 275 GLN A N 1
ATOM 2072 C CA . GLN A 1 275 ? -33.835 -1.392 80.389 1.00 92.69 275 GLN A CA 1
ATOM 2073 C C . GLN A 1 275 ? -33.122 -2.226 79.317 1.00 92.69 275 GLN A C 1
ATOM 2075 O O . GLN A 1 275 ? -32.419 -1.675 78.468 1.00 92.69 275 GLN A O 1
ATOM 2080 N N . ASP A 1 276 ? -33.303 -3.547 79.324 1.00 94.19 276 ASP A N 1
ATOM 2081 C CA . ASP A 1 276 ? -32.683 -4.425 78.329 1.00 94.19 276 ASP A CA 1
ATOM 2082 C C . ASP A 1 276 ? -33.278 -4.224 76.928 1.00 94.19 276 ASP A C 1
ATOM 2084 O O . ASP A 1 276 ? -32.529 -4.146 75.948 1.00 94.19 276 ASP A O 1
ATOM 2088 N N . ILE A 1 277 ? -34.600 -4.039 76.815 1.00 94.44 277 ILE A N 1
ATOM 2089 C CA . ILE A 1 277 ? -35.235 -3.671 75.539 1.00 94.44 277 ILE A CA 1
ATOM 2090 C C . ILE A 1 277 ? -34.769 -2.279 75.088 1.00 94.44 277 ILE A C 1
ATOM 2092 O O . ILE A 1 277 ? -34.502 -2.080 73.904 1.00 94.44 277 ILE A O 1
ATOM 2096 N N . GLY A 1 278 ? -34.603 -1.330 76.011 1.00 92.75 278 GLY A N 1
ATOM 2097 C CA . GLY A 1 278 ? -34.085 0.007 75.723 1.00 92.75 278 GLY A CA 1
ATOM 2098 C C . GLY A 1 278 ? -32.678 -0.043 75.124 1.00 92.75 278 GLY A C 1
ATOM 2099 O O . GLY A 1 278 ? -32.427 0.554 74.076 1.00 92.75 278 GLY A O 1
ATOM 2100 N N . LYS A 1 279 ? -31.774 -0.839 75.714 1.00 92.81 279 LYS A N 1
ATOM 2101 C CA . LYS A 1 279 ? -30.431 -1.088 75.155 1.00 92.81 279 LYS A CA 1
ATOM 2102 C C . LYS A 1 279 ? -30.497 -1.708 73.757 1.00 92.81 279 LYS A C 1
ATOM 2104 O O . LYS A 1 279 ? -29.757 -1.283 72.869 1.00 92.81 279 LYS A O 1
ATOM 2109 N N . LEU A 1 280 ? -31.376 -2.692 73.542 1.00 93.62 280 LEU A N 1
ATOM 2110 C CA . LEU A 1 280 ? -31.583 -3.306 72.225 1.00 93.62 280 LEU A CA 1
ATOM 2111 C C . LEU A 1 280 ? -32.090 -2.291 71.195 1.00 93.62 280 LEU A C 1
ATOM 2113 O O . LEU A 1 280 ? -31.593 -2.276 70.072 1.00 93.62 280 LEU A O 1
ATOM 2117 N N . ALA A 1 281 ? -33.019 -1.413 71.576 1.00 93.12 281 ALA A N 1
ATOM 2118 C CA . ALA A 1 281 ? -33.537 -0.366 70.704 1.00 93.12 281 ALA A CA 1
ATOM 2119 C C . ALA A 1 281 ? -32.445 0.649 70.326 1.00 93.12 281 ALA A C 1
ATOM 2121 O O . ALA A 1 281 ? -32.285 0.959 69.147 1.00 93.12 281 ALA A O 1
ATOM 2122 N N . VAL A 1 282 ? -31.628 1.106 71.284 1.00 90.31 282 VAL A N 1
ATOM 2123 C CA . VAL A 1 282 ? -30.491 2.012 71.019 1.00 90.31 282 VAL A CA 1
ATOM 2124 C C . VAL A 1 282 ? -29.481 1.373 70.063 1.00 90.31 282 VAL A C 1
ATOM 2126 O O . VAL A 1 282 ? -29.069 1.997 69.081 1.00 90.31 282 VAL A O 1
ATOM 2129 N N . ASN A 1 283 ? -29.121 0.108 70.297 1.00 92.81 283 ASN A N 1
ATOM 2130 C CA . ASN A 1 283 ? -28.248 -0.637 69.390 1.00 92.81 283 ASN A CA 1
ATOM 2131 C C . ASN A 1 283 ? -28.881 -0.799 67.998 1.00 92.81 283 ASN A C 1
ATOM 2133 O O . ASN A 1 283 ? -28.195 -0.616 66.992 1.00 92.81 283 ASN A O 1
ATOM 2137 N N . GLY A 1 284 ? -30.185 -1.079 67.929 1.00 92.69 284 GLY A N 1
ATOM 2138 C CA . GLY A 1 284 ? -30.945 -1.182 66.683 1.00 92.69 284 GLY A CA 1
ATOM 2139 C C . GLY A 1 284 ? -30.925 0.113 65.870 1.00 92.69 284 GLY A C 1
ATOM 2140 O O . GLY A 1 284 ? -30.641 0.073 64.673 1.00 92.69 284 GLY A O 1
ATOM 2141 N N . VAL A 1 285 ? -31.125 1.268 66.521 1.00 92.31 285 VAL A N 1
ATOM 2142 C CA . VAL A 1 285 ? -30.982 2.587 65.879 1.00 92.31 285 VAL A CA 1
ATOM 2143 C C . VAL A 1 285 ? -29.568 2.7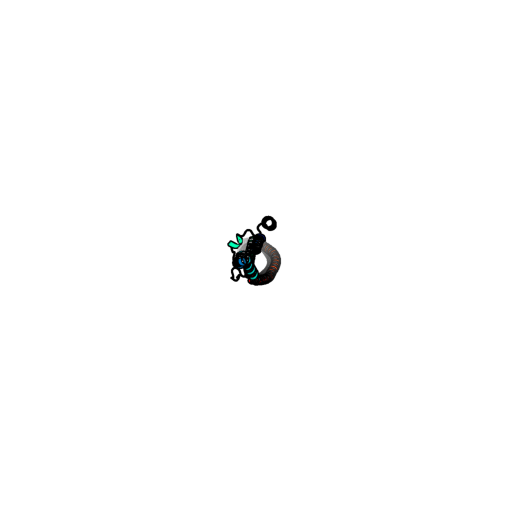70 65.336 1.00 92.31 285 VAL A C 1
ATOM 2145 O O . VAL A 1 285 ? -29.421 3.175 64.189 1.00 92.31 285 VAL A O 1
ATOM 2148 N N . SER A 1 286 ? -28.529 2.436 66.109 1.00 91.69 286 SER A N 1
ATOM 2149 C CA . SER A 1 286 ? -27.136 2.580 65.658 1.00 91.69 286 SER A CA 1
ATOM 2150 C C . SER A 1 286 ? -26.822 1.737 64.415 1.00 91.69 286 SER A C 1
ATOM 2152 O O . SER A 1 286 ? -26.164 2.216 63.490 1.00 91.69 286 SER A O 1
ATOM 2154 N N . VAL A 1 287 ? -27.299 0.489 64.361 1.00 93.19 287 VAL A N 1
ATOM 2155 C CA . VAL A 1 287 ? -27.106 -0.395 63.198 1.00 93.19 287 VAL A CA 1
ATOM 2156 C C . VAL A 1 287 ? -27.858 0.132 61.975 1.00 93.19 287 VAL A C 1
ATOM 2158 O O . VAL A 1 287 ? -27.291 0.191 60.883 1.00 93.19 287 VAL A O 1
ATOM 2161 N N . ALA A 1 288 ? -29.109 0.552 62.152 1.00 93.44 288 ALA A N 1
ATOM 2162 C CA . ALA A 1 288 ? -29.922 1.076 61.063 1.00 93.44 288 ALA A CA 1
ATOM 2163 C C . ALA A 1 288 ? -29.391 2.424 60.534 1.00 93.44 288 ALA A C 1
ATOM 2165 O O . ALA A 1 288 ? -29.374 2.647 59.326 1.00 93.44 288 ALA A O 1
ATOM 2166 N N . ASP A 1 289 ? -28.855 3.290 61.395 1.00 89.56 289 ASP A N 1
ATOM 2167 C CA . ASP A 1 289 ? -28.234 4.557 60.987 1.00 89.56 289 ASP A CA 1
ATOM 2168 C C . ASP A 1 289 ? -26.947 4.336 60.168 1.00 89.56 289 ASP A C 1
ATOM 2170 O O . ASP A 1 289 ? -26.726 4.976 59.133 1.00 89.56 289 ASP A O 1
ATOM 2174 N N . LYS A 1 290 ? -26.138 3.334 60.548 1.00 92.88 290 LYS A N 1
ATOM 2175 C CA . LYS A 1 290 ? -24.996 2.884 59.734 1.00 92.88 290 LYS A CA 1
ATOM 2176 C C . LYS A 1 290 ? -25.446 2.391 58.358 1.00 92.88 290 LYS A C 1
ATOM 2178 O O . LYS A 1 290 ? -24.847 2.782 57.359 1.00 92.88 290 LYS A O 1
ATOM 2183 N N . ALA A 1 291 ? -26.494 1.569 58.287 1.00 93.25 291 ALA A N 1
ATOM 2184 C CA . ALA A 1 291 ? -27.038 1.090 57.015 1.00 93.25 291 ALA A CA 1
ATOM 2185 C C . ALA A 1 291 ? -27.561 2.248 56.143 1.00 93.25 291 ALA A C 1
ATOM 2187 O O . ALA A 1 291 ? -27.243 2.316 54.958 1.00 93.25 291 ALA A O 1
ATOM 2188 N N . SER A 1 292 ? -28.278 3.205 56.741 1.00 91.50 292 SER A N 1
ATOM 2189 C CA . SER A 1 292 ? -28.753 4.424 56.070 1.00 91.50 292 SER A CA 1
ATOM 2190 C C . SER A 1 292 ? -27.600 5.236 55.471 1.00 91.50 292 SER A C 1
ATOM 2192 O O . SER A 1 292 ? -27.654 5.652 54.312 1.00 91.50 292 SER A O 1
ATOM 2194 N N . THR A 1 293 ? -26.509 5.393 56.225 1.00 91.75 293 THR A N 1
ATOM 2195 C CA . THR A 1 293 ? -25.296 6.070 55.746 1.00 91.75 293 THR A CA 1
ATOM 2196 C C . THR A 1 293 ? -24.672 5.335 54.556 1.00 91.75 293 THR A C 1
ATOM 2198 O O . THR A 1 293 ? -24.323 5.974 53.568 1.00 91.75 293 THR A O 1
ATOM 2201 N N . ARG A 1 294 ? -24.612 3.995 54.579 1.00 93.94 294 ARG A N 1
ATOM 2202 C CA . ARG A 1 294 ? -24.101 3.205 53.442 1.00 93.94 294 ARG A CA 1
ATOM 2203 C C . ARG A 1 294 ? -24.936 3.365 52.175 1.00 93.94 294 ARG A C 1
ATOM 2205 O O . ARG A 1 294 ? -24.362 3.496 51.099 1.00 93.94 294 ARG A O 1
ATOM 2212 N N . PHE A 1 295 ? -26.264 3.415 52.284 1.00 91.88 295 PHE A N 1
ATOM 2213 C CA . PHE A 1 295 ? -27.121 3.690 51.125 1.00 91.88 295 PHE A CA 1
ATOM 2214 C C . PHE A 1 295 ? -26.884 5.095 50.550 1.00 91.88 295 PHE A C 1
ATOM 2216 O O . PHE A 1 295 ? -26.824 5.250 49.331 1.00 91.88 295 PHE A O 1
ATOM 2223 N N . LYS A 1 296 ? -26.667 6.106 51.406 1.00 89.38 296 LYS A N 1
ATOM 2224 C CA . LYS A 1 296 ? -26.306 7.467 50.967 1.00 89.38 296 LYS A CA 1
ATOM 2225 C C . LYS A 1 296 ? -24.947 7.534 50.266 1.00 89.38 296 LYS A C 1
ATOM 2227 O O . LYS A 1 296 ? -24.786 8.346 49.364 1.00 89.38 296 LYS A O 1
ATOM 2232 N N . GLU A 1 297 ? -23.987 6.703 50.666 1.00 92.75 297 GLU A N 1
ATOM 2233 C CA . GLU A 1 297 ? -22.667 6.613 50.023 1.00 92.75 297 GLU A CA 1
ATOM 2234 C C . GLU A 1 297 ? -22.707 5.843 48.692 1.00 92.75 297 GLU A C 1
ATOM 2236 O O . GLU A 1 297 ? -21.964 6.173 47.769 1.00 92.75 297 GLU A O 1
ATOM 2241 N N . ILE A 1 298 ? -23.564 4.822 48.573 1.00 94.19 298 ILE A N 1
ATOM 2242 C CA . ILE A 1 298 ? -23.673 3.982 47.370 1.00 94.19 298 ILE A CA 1
ATOM 2243 C C . ILE A 1 298 ? -24.341 4.716 46.205 1.00 94.19 298 ILE A C 1
ATOM 2245 O O . ILE A 1 298 ? -23.889 4.563 45.072 1.00 94.19 298 ILE A O 1
ATOM 2249 N N . LEU A 1 299 ? -25.380 5.517 46.461 1.00 93.56 299 LEU A N 1
ATOM 2250 C CA . LEU A 1 299 ? -26.144 6.190 45.402 1.00 93.56 299 LEU A CA 1
ATOM 2251 C C . LEU A 1 299 ? -25.259 7.040 44.460 1.00 93.56 299 LEU A C 1
ATOM 2253 O O . LEU A 1 299 ? -25.285 6.776 43.259 1.00 93.56 299 LEU A O 1
ATOM 2257 N N . PRO A 1 300 ? -24.384 7.945 44.954 1.00 94.25 300 PRO A N 1
ATOM 2258 C CA . PRO A 1 300 ? -23.469 8.696 44.091 1.00 94.25 300 PRO A CA 1
ATOM 2259 C C . PRO A 1 300 ? -22.507 7.819 43.280 1.00 94.25 300 PRO A C 1
ATOM 2261 O O . PRO A 1 300 ? -22.076 8.213 42.197 1.00 94.25 300 PRO A O 1
ATOM 2264 N N . ASN A 1 301 ? -22.130 6.645 43.797 1.00 95.19 301 ASN A N 1
ATOM 2265 C CA . ASN A 1 301 ? -21.262 5.718 43.074 1.00 95.19 301 ASN A CA 1
ATOM 2266 C C . ASN A 1 301 ? -22.016 5.029 41.932 1.00 95.19 301 ASN A C 1
ATOM 2268 O O . ASN A 1 301 ? -21.453 4.895 40.850 1.00 95.19 301 ASN A O 1
ATOM 2272 N N . ILE A 1 302 ? -23.285 4.656 42.139 1.00 95.50 302 ILE A N 1
ATOM 2273 C CA . ILE A 1 302 ? -24.133 4.107 41.072 1.00 95.50 302 ILE A CA 1
ATOM 2274 C C . ILE A 1 302 ? -24.361 5.158 39.977 1.00 95.50 302 ILE A C 1
ATOM 2276 O O . ILE A 1 302 ? -24.242 4.832 38.797 1.00 95.50 302 ILE A O 1
ATOM 2280 N N . ASP A 1 303 ? -24.606 6.417 40.350 1.00 90.81 303 ASP A N 1
ATOM 2281 C CA . ASP A 1 303 ? -24.760 7.515 39.386 1.00 90.81 303 ASP A CA 1
ATOM 2282 C C . ASP A 1 303 ? -23.486 7.712 38.552 1.00 90.81 303 ASP A C 1
ATOM 2284 O O . ASP A 1 303 ? -23.550 7.805 37.327 1.00 90.81 303 ASP A O 1
ATOM 2288 N N . LYS A 1 304 ? -22.305 7.690 39.189 1.00 95.06 304 LYS A N 1
ATOM 2289 C CA . LYS A 1 304 ? -21.017 7.728 38.474 1.00 95.06 304 LYS A CA 1
ATOM 2290 C C . LYS A 1 304 ? -20.830 6.535 37.540 1.00 95.06 304 LYS A C 1
ATOM 2292 O O . LYS A 1 304 ? -20.377 6.721 36.415 1.00 95.06 304 LYS A O 1
ATOM 2297 N N . THR A 1 305 ? -21.185 5.324 37.969 1.00 94.81 305 THR A N 1
ATOM 2298 C CA . THR A 1 305 ? -21.160 4.142 37.095 1.00 94.81 305 THR A CA 1
ATOM 2299 C C . THR A 1 305 ? -22.088 4.328 35.897 1.00 94.81 305 THR A C 1
ATOM 2301 O O . THR A 1 305 ? -21.691 4.028 34.774 1.00 94.81 305 THR A O 1
ATOM 2304 N N . SER A 1 306 ? -23.288 4.877 36.102 1.00 93.44 306 SER A N 1
ATOM 2305 C CA . SER A 1 306 ? -24.204 5.188 35.004 1.00 93.44 306 SER A CA 1
ATOM 2306 C C . SER A 1 306 ? -23.634 6.239 34.051 1.00 93.44 306 SER A C 1
ATOM 2308 O O . SER A 1 306 ? -23.874 6.121 32.850 1.00 93.44 306 SER A O 1
ATOM 2310 N N . GLN A 1 307 ? -22.900 7.236 34.553 1.00 94.25 307 GLN A N 1
ATOM 2311 C CA . GLN A 1 307 ? -22.229 8.228 33.713 1.00 94.25 307 GLN A CA 1
ATOM 2312 C C . GLN A 1 307 ? -21.137 7.580 32.857 1.00 94.25 307 GLN A C 1
ATOM 2314 O O . GLN A 1 307 ? -21.146 7.750 31.644 1.00 94.25 307 GLN A O 1
ATOM 2319 N N . PHE A 1 308 ? -20.260 6.761 33.448 1.00 95.75 308 PHE A N 1
ATOM 2320 C CA . PHE A 1 308 ? -19.224 6.059 32.682 1.00 95.75 308 PHE A CA 1
ATOM 2321 C C . PHE A 1 308 ? -19.809 5.163 31.591 1.00 95.75 308 PHE A C 1
ATOM 2323 O O . PHE A 1 308 ? -19.257 5.077 30.502 1.00 95.75 308 PHE A O 1
ATOM 2330 N N . ILE A 1 309 ? -20.948 4.522 31.849 1.00 95.94 309 ILE A N 1
ATOM 2331 C CA . ILE A 1 309 ? -21.632 3.715 30.836 1.00 95.94 309 ILE A CA 1
ATOM 2332 C C . ILE A 1 309 ? -22.145 4.575 29.674 1.00 95.94 309 ILE A C 1
ATOM 2334 O O . ILE A 1 309 ? -22.065 4.138 28.528 1.00 95.94 309 ILE A O 1
ATOM 2338 N N . GLN A 1 310 ? -22.646 5.785 29.945 1.00 92.00 310 GLN A N 1
ATOM 2339 C CA . GLN A 1 310 ? -23.044 6.724 28.890 1.00 92.00 310 GLN A CA 1
ATOM 2340 C C . GLN A 1 310 ? -21.837 7.182 28.066 1.00 92.00 310 GLN A C 1
ATOM 2342 O O . GLN A 1 310 ? -21.925 7.215 26.841 1.00 92.00 310 GLN A O 1
ATOM 2347 N N . ASP A 1 311 ? -20.702 7.450 28.716 1.00 95.88 311 ASP A N 1
ATOM 2348 C CA . ASP A 1 311 ? -19.465 7.833 28.031 1.00 95.88 311 ASP A CA 1
ATOM 2349 C C . ASP A 1 311 ? -18.949 6.690 27.127 1.00 95.88 311 ASP A C 1
ATOM 2351 O O . ASP A 1 311 ? -18.559 6.926 25.983 1.00 95.88 311 ASP A O 1
ATOM 2355 N N . ILE A 1 312 ? -19.012 5.431 27.590 1.00 95.62 312 ILE A N 1
ATOM 2356 C CA . ILE A 1 312 ? -18.652 4.255 26.772 1.00 95.62 312 ILE A CA 1
ATOM 2357 C C . ILE A 1 312 ? -19.628 4.088 25.599 1.00 95.62 312 ILE A C 1
ATOM 2359 O O . ILE A 1 312 ? -19.196 3.753 24.496 1.00 95.62 312 ILE A O 1
ATOM 2363 N N . ALA A 1 313 ? -20.928 4.323 25.803 1.00 92.19 313 ALA A N 1
ATOM 2364 C CA . ALA A 1 313 ? -21.920 4.242 24.732 1.00 92.19 313 ALA A CA 1
ATOM 2365 C C . ALA A 1 313 ? -21.661 5.292 23.638 1.00 92.19 313 ALA A C 1
ATOM 2367 O O . ALA A 1 313 ? -21.659 4.941 22.460 1.00 92.19 313 ALA A O 1
ATOM 2368 N N . ALA A 1 314 ? -21.368 6.538 24.023 1.00 94.00 314 ALA A N 1
ATOM 2369 C CA . ALA A 1 314 ? -20.996 7.596 23.084 1.00 94.00 314 ALA A CA 1
ATOM 2370 C C . ALA A 1 314 ? -19.710 7.244 22.316 1.00 94.00 314 ALA A C 1
ATOM 2372 O O . ALA A 1 314 ? -19.677 7.326 21.091 1.00 94.00 314 ALA A O 1
ATOM 2373 N N . SER A 1 315 ? -18.679 6.756 23.014 1.00 97.00 315 SER A N 1
ATOM 2374 C CA . SER A 1 315 ? -17.436 6.311 22.372 1.00 97.00 315 SER A CA 1
ATOM 2375 C C . SER A 1 315 ? -17.653 5.127 21.420 1.00 97.00 315 SER A C 1
ATOM 2377 O O . SER A 1 315 ? -17.024 5.063 20.367 1.00 97.00 315 SER A O 1
ATOM 2379 N N . SER A 1 316 ? -18.566 4.208 21.745 1.00 95.69 316 SER A N 1
ATOM 2380 C CA . SER A 1 316 ? -18.907 3.076 20.870 1.00 95.69 316 SER A CA 1
ATOM 2381 C C . SER A 1 316 ? -19.616 3.536 19.589 1.00 95.69 316 SER A C 1
ATOM 2383 O O . SER A 1 316 ? -19.371 2.980 18.523 1.00 95.69 316 SER A O 1
ATOM 2385 N N . GLU A 1 317 ? -20.452 4.575 19.663 1.00 92.44 317 GLU A N 1
ATOM 2386 C CA . GLU A 1 317 ? -21.110 5.180 18.494 1.00 92.44 317 GLU A CA 1
ATOM 2387 C C . GLU A 1 317 ? -20.111 5.923 17.584 1.00 92.44 317 GLU A C 1
ATOM 2389 O O . GLU A 1 317 ? -20.175 5.824 16.354 1.00 92.44 317 GLU A O 1
ATOM 2394 N N . GLU A 1 318 ? -19.124 6.602 18.176 1.00 95.25 318 GLU A N 1
ATOM 2395 C CA . GLU A 1 318 ? -18.001 7.182 17.429 1.00 95.25 318 GLU A CA 1
ATOM 2396 C C . GLU A 1 318 ? -17.156 6.098 16.741 1.00 95.25 318 GLU A C 1
ATOM 2398 O O . GLU A 1 318 ? -16.804 6.242 15.569 1.00 95.25 318 GLU A O 1
ATOM 2403 N N . GLN A 1 319 ? -16.875 4.986 17.430 1.00 95.81 319 GLN A N 1
ATOM 2404 C CA . GLN A 1 319 ? -16.159 3.846 16.850 1.00 95.81 319 GLN A CA 1
ATOM 2405 C C . GLN A 1 319 ? -16.931 3.207 15.686 1.00 95.81 319 GLN A C 1
ATOM 2407 O O . GLN A 1 319 ? -16.322 2.915 14.660 1.00 95.81 319 GLN A O 1
ATOM 2412 N N . ASP A 1 320 ? -18.254 3.039 15.793 1.00 94.00 320 ASP A N 1
ATOM 2413 C CA . ASP A 1 320 ? -19.095 2.539 14.691 1.00 94.00 320 ASP A CA 1
ATOM 2414 C C . ASP A 1 320 ? -18.988 3.435 13.446 1.00 94.00 320 ASP A C 1
ATOM 2416 O O . ASP A 1 320 ? -18.847 2.956 12.318 1.00 94.00 320 ASP A O 1
ATOM 2420 N N . THR A 1 321 ? -18.978 4.754 13.649 1.00 94.88 321 THR A N 1
ATOM 2421 C CA . THR A 1 321 ? -18.790 5.724 12.562 1.00 94.88 321 THR A CA 1
ATOM 2422 C C . THR A 1 321 ? -17.392 5.619 11.947 1.00 94.88 321 THR A C 1
ATOM 2424 O O . THR A 1 321 ? -17.261 5.595 10.723 1.00 94.88 321 THR A O 1
ATOM 2427 N N . ALA A 1 322 ? -16.349 5.495 12.771 1.00 96.31 322 ALA A N 1
ATOM 2428 C CA . ALA A 1 322 ? -14.976 5.328 12.297 1.00 96.31 322 ALA A CA 1
ATOM 2429 C C . ALA A 1 322 ? -14.795 4.034 11.485 1.00 96.31 322 ALA A C 1
ATOM 2431 O O . ALA A 1 322 ? -14.123 4.043 10.457 1.00 96.31 322 ALA A O 1
ATOM 2432 N N . ILE A 1 323 ? -15.434 2.933 11.892 1.00 95.50 323 ILE A N 1
ATOM 2433 C CA . ILE A 1 323 ? -15.384 1.661 11.158 1.00 95.50 323 ILE A CA 1
ATOM 2434 C C . ILE A 1 323 ? -16.049 1.764 9.784 1.00 95.50 323 ILE A C 1
ATOM 2436 O O . ILE A 1 323 ? -15.520 1.218 8.817 1.00 95.50 323 ILE A O 1
ATOM 2440 N N . LYS A 1 324 ? -17.152 2.510 9.646 1.00 92.56 324 LYS A N 1
ATOM 2441 C CA . LYS A 1 324 ? -17.744 2.783 8.321 1.00 92.56 324 LYS A CA 1
ATOM 2442 C C . LYS A 1 324 ? -16.758 3.505 7.404 1.00 92.56 324 LYS A C 1
ATOM 2444 O O . LYS A 1 324 ? -16.589 3.098 6.261 1.00 92.56 324 LYS A O 1
ATOM 2449 N N . GLN A 1 325 ? -16.049 4.505 7.924 1.00 94.81 325 GLN A N 1
ATOM 2450 C CA . GLN A 1 325 ? -15.026 5.222 7.162 1.00 94.81 325 GLN A CA 1
ATOM 2451 C C . GLN A 1 325 ? -13.811 4.337 6.823 1.00 94.81 325 GLN A C 1
ATOM 2453 O O . GLN A 1 325 ? -13.240 4.444 5.735 1.00 94.81 325 GLN A O 1
ATOM 2458 N N . PHE A 1 326 ? -13.417 3.433 7.726 1.00 95.38 326 PHE A N 1
ATOM 2459 C CA . PHE A 1 326 ? -12.382 2.446 7.423 1.00 95.38 326 PHE A CA 1
ATOM 2460 C C . PHE A 1 326 ? -12.810 1.502 6.300 1.00 95.38 326 PHE A C 1
ATOM 2462 O O . PHE A 1 326 ? -12.014 1.277 5.395 1.00 95.38 326 PHE A O 1
ATOM 2469 N N . ASN A 1 327 ? -14.058 1.027 6.292 1.00 91.94 327 ASN A N 1
ATOM 2470 C CA . ASN A 1 327 ? -14.575 0.196 5.201 1.00 91.94 327 ASN A CA 1
ATOM 2471 C C . ASN A 1 327 ? -14.514 0.912 3.841 1.00 91.94 327 ASN A C 1
ATOM 2473 O O . ASN A 1 327 ? -14.032 0.328 2.875 1.00 91.94 327 ASN A O 1
ATOM 2477 N N . GLU A 1 328 ? -14.903 2.191 3.771 1.00 94.56 328 GLU A N 1
ATOM 2478 C CA . GLU A 1 328 ? -14.762 2.995 2.542 1.00 94.56 328 GLU A CA 1
ATOM 2479 C C . GLU A 1 328 ? -13.294 3.093 2.084 1.00 94.56 328 GLU A C 1
ATOM 2481 O O . GLU A 1 328 ? -12.988 3.031 0.894 1.00 94.56 328 GLU A O 1
ATOM 2486 N N . THR A 1 329 ? -12.363 3.215 3.033 1.00 94.81 329 THR A N 1
ATOM 2487 C CA . THR A 1 329 ? -10.923 3.279 2.738 1.00 94.81 329 THR A CA 1
ATOM 2488 C C . THR A 1 329 ? -10.390 1.935 2.234 1.00 94.81 329 THR A C 1
ATOM 2490 O O . THR A 1 329 ? -9.590 1.900 1.300 1.00 94.81 329 THR A O 1
ATOM 2493 N N . VAL A 1 330 ? -10.837 0.820 2.818 1.00 95.19 330 VAL A N 1
ATOM 2494 C CA . VAL A 1 330 ? -10.473 -0.539 2.384 1.00 95.19 330 VAL A CA 1
ATOM 2495 C C . VAL A 1 330 ? -10.972 -0.810 0.964 1.00 95.19 330 VAL A C 1
ATOM 2497 O O . VAL A 1 330 ? -10.219 -1.339 0.148 1.00 95.19 330 VAL A O 1
ATOM 2500 N N . GLU A 1 331 ? -12.184 -0.367 0.623 1.00 93.50 331 GLU A N 1
ATOM 2501 C CA . GLU A 1 331 ? -12.712 -0.454 -0.744 1.00 93.50 331 GLU A CA 1
ATOM 2502 C C . GLU A 1 331 ? -11.846 0.336 -1.744 1.00 93.50 331 GLU A C 1
ATOM 2504 O O . GLU A 1 331 ? -11.481 -0.175 -2.807 1.00 93.50 331 GLU A O 1
ATOM 2509 N N . GLN A 1 332 ? -11.433 1.557 -1.383 1.00 95.25 332 GLN A N 1
ATOM 2510 C CA . GLN A 1 332 ? -10.520 2.362 -2.204 1.00 95.25 332 GLN A CA 1
ATOM 2511 C C . GLN A 1 332 ? -9.151 1.696 -2.386 1.00 95.25 332 GLN A C 1
ATOM 2513 O O . GLN A 1 332 ? -8.600 1.713 -3.489 1.00 95.25 332 GLN A O 1
ATOM 2518 N N . LEU A 1 333 ? -8.599 1.085 -1.334 1.00 95.31 333 LEU A N 1
ATOM 2519 C CA . LEU A 1 333 ? -7.356 0.319 -1.433 1.00 95.31 333 LEU A CA 1
ATOM 2520 C C . LEU A 1 333 ? -7.519 -0.894 -2.358 1.00 95.31 333 LEU A C 1
ATOM 2522 O O . LEU A 1 333 ? -6.619 -1.173 -3.151 1.00 95.31 333 LEU A O 1
ATOM 2526 N N . GLY A 1 334 ? -8.676 -1.563 -2.326 1.00 95.56 334 GLY A N 1
ATOM 2527 C CA . GLY A 1 334 ? -9.010 -2.655 -3.248 1.00 95.56 334 GLY A CA 1
ATOM 2528 C C . GLY A 1 334 ? -8.995 -2.211 -4.712 1.00 95.56 334 GLY A C 1
ATOM 2529 O O . GLY A 1 334 ? -8.435 -2.896 -5.577 1.00 95.56 334 GLY A O 1
ATOM 2530 N N . PHE A 1 335 ? -9.529 -1.019 -4.991 1.00 95.56 335 PHE A N 1
ATOM 2531 C CA . PHE A 1 335 ? -9.443 -0.415 -6.320 1.00 95.56 335 PHE A CA 1
ATOM 2532 C C . PHE A 1 335 ? -7.989 -0.152 -6.739 1.00 95.56 335 PHE A C 1
ATOM 2534 O O . PHE A 1 335 ? -7.614 -0.471 -7.867 1.00 95.56 335 PHE A O 1
ATOM 2541 N N . VAL A 1 336 ? -7.149 0.374 -5.841 1.00 96.50 336 VAL A N 1
ATOM 2542 C CA . VAL A 1 336 ? -5.724 0.620 -6.128 1.00 96.50 336 VAL A CA 1
ATOM 2543 C C . VAL A 1 336 ? -4.977 -0.681 -6.425 1.00 96.50 336 VAL A C 1
ATOM 2545 O O . VAL A 1 336 ? -4.242 -0.732 -7.409 1.00 96.50 336 VAL A O 1
ATOM 2548 N N . ALA A 1 337 ? -5.194 -1.743 -5.645 1.00 95.62 337 ALA A N 1
ATOM 2549 C CA . ALA A 1 337 ? -4.583 -3.049 -5.899 1.00 95.62 337 ALA A CA 1
ATOM 2550 C C . ALA A 1 337 ? -4.971 -3.588 -7.290 1.00 95.62 337 ALA A C 1
ATOM 2552 O O . ALA A 1 337 ? -4.112 -3.989 -8.076 1.00 95.62 337 ALA A O 1
ATOM 2553 N N . THR A 1 338 ? -6.255 -3.493 -7.646 1.00 94.75 338 THR A N 1
ATOM 2554 C CA . THR A 1 338 ? -6.760 -3.904 -8.969 1.00 94.75 338 THR A CA 1
ATOM 2555 C C . THR A 1 338 ? -6.176 -3.051 -10.102 1.00 94.75 338 THR A C 1
ATOM 2557 O O . THR A 1 338 ? -5.776 -3.573 -11.146 1.00 94.75 338 THR A O 1
ATOM 2560 N N . SER A 1 339 ? -6.077 -1.735 -9.896 1.00 96.88 339 SER A N 1
ATOM 2561 C CA . SER A 1 339 ? -5.476 -0.809 -10.858 1.00 96.88 339 SER A CA 1
ATOM 2562 C C . SER A 1 339 ? -3.987 -1.089 -11.059 1.00 96.88 339 SER A C 1
ATOM 2564 O O . SER A 1 339 ? -3.513 -1.033 -12.191 1.00 96.88 339 SER A O 1
ATOM 2566 N N . ASN A 1 340 ? -3.250 -1.410 -9.993 1.00 96.38 340 ASN A N 1
ATOM 2567 C CA . ASN A 1 340 ? -1.834 -1.771 -10.068 1.00 96.38 340 ASN A CA 1
ATOM 2568 C C . ASN A 1 340 ? -1.633 -3.083 -10.829 1.00 96.38 340 ASN A C 1
ATOM 2570 O O . ASN A 1 340 ? -0.731 -3.169 -11.658 1.00 96.38 340 ASN A O 1
ATOM 2574 N N . SER A 1 341 ? -2.493 -4.078 -10.594 1.00 96.00 341 SER A N 1
ATOM 2575 C CA . SER A 1 341 ? -2.490 -5.332 -11.351 1.00 96.00 341 SER A CA 1
ATOM 2576 C C . SER A 1 341 ? -2.707 -5.073 -12.848 1.00 96.00 341 SER A C 1
ATOM 2578 O O . SER A 1 341 ? -1.872 -5.462 -13.664 1.00 96.00 341 SER A O 1
ATOM 2580 N N . SER A 1 342 ? -3.729 -4.291 -13.210 1.00 96.81 342 SER A N 1
ATOM 2581 C CA . SER A 1 342 ? -4.006 -3.937 -14.613 1.00 96.81 342 SER A CA 1
ATOM 2582 C C . SER A 1 342 ? -2.853 -3.154 -15.256 1.00 96.81 342 SER A C 1
ATOM 2584 O O . SER A 1 342 ? -2.423 -3.461 -16.366 1.00 96.81 342 SER A O 1
ATOM 2586 N N . ALA A 1 343 ? -2.297 -2.172 -14.537 1.00 97.19 343 ALA A N 1
ATOM 2587 C CA . ALA A 1 343 ? -1.150 -1.396 -15.001 1.00 97.19 343 ALA A CA 1
ATOM 2588 C C . ALA A 1 343 ? 0.101 -2.270 -15.179 1.00 97.19 343 ALA A C 1
ATOM 2590 O O . ALA A 1 343 ? 0.882 -2.046 -16.100 1.00 97.19 343 ALA A O 1
ATOM 2591 N N . SER A 1 344 ? 0.291 -3.281 -14.324 1.00 97.88 344 SER A N 1
ATOM 2592 C CA . SER A 1 344 ? 1.398 -4.227 -14.451 1.00 97.88 344 SER A CA 1
ATOM 2593 C C . SER A 1 344 ? 1.283 -5.086 -15.712 1.00 97.88 344 SER A C 1
ATOM 2595 O O . SER A 1 344 ? 2.279 -5.277 -16.407 1.00 97.88 344 SER A O 1
ATOM 2597 N N . GLU A 1 345 ? 0.077 -5.536 -16.068 1.00 96.19 345 GLU A N 1
ATOM 2598 C CA . GLU A 1 345 ? -0.161 -6.290 -17.304 1.00 96.19 345 GLU A CA 1
ATOM 2599 C C . GLU A 1 345 ? 0.104 -5.431 -18.547 1.00 96.19 345 GLU A C 1
ATOM 2601 O O . GLU A 1 345 ? 0.780 -5.873 -19.481 1.00 96.19 345 GLU A O 1
ATOM 2606 N N . GLU A 1 346 ? -0.361 -4.179 -18.545 1.00 97.19 346 GLU A N 1
ATOM 2607 C CA . GLU A 1 346 ? -0.109 -3.233 -19.637 1.00 97.19 346 GLU A CA 1
ATOM 2608 C C . GLU A 1 346 ? 1.390 -2.915 -19.785 1.00 97.19 346 GLU A C 1
ATOM 2610 O O . GLU A 1 346 ? 1.921 -2.891 -20.902 1.00 97.19 346 GLU A O 1
ATOM 2615 N N . LEU A 1 347 ? 2.100 -2.734 -18.664 1.00 96.81 347 LEU A N 1
ATOM 2616 C CA . LEU A 1 347 ? 3.544 -2.498 -18.652 1.00 96.81 347 LEU A CA 1
ATOM 2617 C C . LEU A 1 347 ? 4.309 -3.708 -19.207 1.00 96.81 347 LEU A C 1
ATOM 2619 O O . LEU A 1 347 ? 5.209 -3.532 -20.030 1.00 96.81 347 LEU A O 1
ATOM 2623 N N . ALA A 1 348 ? 3.938 -4.928 -18.807 1.00 96.69 348 ALA A N 1
ATOM 2624 C CA . ALA A 1 348 ? 4.540 -6.161 -19.316 1.00 96.69 348 ALA A CA 1
ATOM 2625 C C . ALA A 1 348 ? 4.320 -6.308 -20.830 1.00 96.69 348 ALA A C 1
ATOM 2627 O O . ALA A 1 348 ? 5.276 -6.526 -21.576 1.00 96.69 348 ALA A O 1
ATOM 2628 N N . SER A 1 349 ? 3.088 -6.092 -21.306 1.00 97.56 349 SER A N 1
ATOM 2629 C CA . SER A 1 349 ? 2.770 -6.145 -22.738 1.00 97.56 349 SER A CA 1
ATOM 2630 C C . SER A 1 349 ? 3.540 -5.095 -23.545 1.00 97.56 349 SER A C 1
ATOM 2632 O O . SER A 1 349 ? 4.059 -5.396 -24.622 1.00 97.56 349 SER A O 1
ATOM 2634 N N . THR A 1 350 ? 3.657 -3.874 -23.021 1.00 96.56 350 THR A N 1
ATOM 2635 C CA . THR A 1 350 ? 4.423 -2.798 -23.666 1.00 96.56 350 THR A CA 1
ATOM 2636 C C . THR A 1 350 ? 5.912 -3.132 -23.715 1.00 96.56 350 THR A C 1
ATOM 2638 O O . THR A 1 350 ? 6.565 -2.904 -24.731 1.00 96.56 350 THR A O 1
ATOM 2641 N N . SER A 1 351 ? 6.447 -3.721 -22.647 1.00 97.25 351 SER A N 1
ATOM 2642 C CA . SER A 1 351 ? 7.843 -4.164 -22.572 1.00 97.25 351 SER A CA 1
ATOM 2643 C C . SER A 1 351 ? 8.147 -5.250 -23.604 1.00 97.25 351 SER A C 1
ATOM 2645 O O . SER A 1 351 ? 9.153 -5.178 -24.306 1.00 97.25 351 SER A O 1
ATOM 2647 N N . GLU A 1 352 ? 7.251 -6.225 -23.767 1.00 95.56 352 GLU A N 1
ATOM 2648 C CA . GLU A 1 352 ? 7.390 -7.271 -24.784 1.00 95.56 352 GLU A CA 1
ATOM 2649 C C . GLU A 1 352 ? 7.352 -6.690 -26.207 1.00 95.56 352 GLU A C 1
ATOM 2651 O O . GLU A 1 352 ? 8.164 -7.063 -27.060 1.00 95.56 352 GLU A O 1
ATOM 2656 N N . LEU A 1 353 ? 6.462 -5.722 -26.456 1.00 96.94 353 LEU A N 1
ATOM 2657 C CA . LEU A 1 353 ? 6.391 -5.011 -27.732 1.00 96.94 353 LEU A CA 1
ATOM 2658 C C . LEU A 1 353 ? 7.690 -4.249 -28.034 1.00 96.94 353 LEU A C 1
ATOM 2660 O O . LEU A 1 353 ? 8.204 -4.342 -29.149 1.00 96.94 353 LEU A O 1
ATOM 2664 N N . LEU A 1 354 ? 8.233 -3.520 -27.056 1.00 96.38 354 LEU A N 1
ATOM 2665 C CA . LEU A 1 354 ? 9.481 -2.768 -27.207 1.00 96.38 354 LEU A CA 1
ATOM 2666 C C . LEU A 1 354 ? 10.682 -3.690 -27.439 1.00 96.38 354 LEU A C 1
ATOM 2668 O O . LEU A 1 354 ? 11.507 -3.400 -28.305 1.00 96.38 354 LEU A O 1
ATOM 2672 N N . ASN A 1 355 ? 10.755 -4.821 -26.733 1.00 96.19 355 ASN A N 1
ATOM 2673 C CA . ASN A 1 355 ? 11.803 -5.818 -26.946 1.00 96.19 355 ASN A CA 1
ATOM 2674 C C . ASN A 1 355 ? 11.719 -6.396 -28.369 1.00 96.19 355 ASN A C 1
ATOM 2676 O O . ASN A 1 355 ? 12.716 -6.446 -29.090 1.00 96.19 355 ASN A O 1
ATOM 2680 N N . LYS A 1 356 ? 10.512 -6.738 -28.834 1.00 96.06 356 LYS A N 1
ATOM 2681 C CA . LYS A 1 356 ? 10.295 -7.203 -30.209 1.00 96.06 356 LYS A CA 1
ATOM 2682 C C . LYS A 1 356 ? 10.700 -6.157 -31.251 1.00 96.06 356 LYS A C 1
ATOM 2684 O O . LYS A 1 356 ? 11.316 -6.513 -32.256 1.00 96.06 356 LYS A O 1
ATOM 2689 N N . GLU A 1 357 ? 10.388 -4.883 -31.022 1.00 95.25 357 GLU A N 1
ATOM 2690 C CA . GLU A 1 357 ? 10.797 -3.807 -31.928 1.00 95.25 357 GLU A CA 1
ATOM 2691 C C . GLU A 1 357 ? 12.319 -3.615 -31.914 1.00 95.25 357 GLU A C 1
ATOM 2693 O O . GLU A 1 357 ? 12.928 -3.488 -32.972 1.00 95.25 357 GLU A O 1
ATOM 2698 N N . ALA A 1 358 ? 12.967 -3.700 -30.749 1.00 94.56 358 ALA A N 1
ATOM 2699 C CA . ALA A 1 358 ? 14.424 -3.671 -30.655 1.00 94.56 358 ALA A CA 1
ATOM 2700 C C . ALA A 1 358 ? 15.075 -4.845 -31.409 1.00 94.56 358 ALA A C 1
ATOM 2702 O O . ALA A 1 358 ? 16.033 -4.648 -32.153 1.00 94.56 358 ALA A O 1
ATOM 2703 N N . GLN A 1 359 ? 14.528 -6.059 -31.305 1.00 92.38 359 GLN A N 1
ATOM 2704 C CA . GLN A 1 359 ? 15.001 -7.216 -32.077 1.00 92.38 359 GLN A CA 1
ATOM 2705 C C . GLN A 1 359 ? 14.821 -7.015 -33.588 1.00 92.38 359 GLN A C 1
ATOM 2707 O O . GLN A 1 359 ? 15.708 -7.359 -34.376 1.00 92.38 359 GLN A O 1
ATOM 2712 N N . ASN A 1 360 ? 13.698 -6.427 -34.006 1.00 93.44 360 ASN A N 1
ATOM 2713 C CA . ASN A 1 360 ? 13.445 -6.086 -35.404 1.00 93.44 360 ASN A CA 1
ATOM 2714 C C . ASN A 1 360 ? 14.462 -5.053 -35.920 1.00 93.44 360 ASN A C 1
ATOM 2716 O O . ASN A 1 360 ? 15.085 -5.261 -36.961 1.00 93.44 360 ASN A O 1
ATOM 2720 N N . LEU A 1 361 ? 14.704 -3.982 -35.160 1.00 92.19 361 LEU A N 1
ATOM 2721 C CA . LEU A 1 361 ? 15.709 -2.969 -35.488 1.00 92.19 361 LEU A CA 1
ATOM 2722 C C . LEU A 1 361 ? 17.122 -3.558 -35.538 1.00 92.19 361 LEU A C 1
ATOM 2724 O O . LEU A 1 361 ? 17.853 -3.292 -36.489 1.00 92.19 361 LEU A O 1
ATOM 2728 N N . SER A 1 362 ? 17.484 -4.411 -34.577 1.00 90.19 362 SER A N 1
ATOM 2729 C CA . SER A 1 362 ? 18.763 -5.129 -34.562 1.00 90.19 362 SER A CA 1
ATOM 2730 C C . SER A 1 362 ? 18.921 -5.996 -35.815 1.00 90.19 362 SER A C 1
ATOM 2732 O O . SER A 1 362 ? 19.957 -5.945 -36.472 1.00 90.19 362 SER A O 1
ATOM 2734 N N . THR A 1 363 ? 17.860 -6.692 -36.238 1.00 89.75 363 THR A N 1
ATOM 2735 C CA . THR A 1 363 ? 17.857 -7.489 -37.476 1.00 89.75 363 THR A CA 1
ATOM 2736 C C . THR A 1 363 ? 18.066 -6.618 -38.720 1.00 89.75 363 THR A C 1
ATOM 2738 O O . THR A 1 363 ? 18.844 -6.980 -39.604 1.00 89.75 363 THR A O 1
ATOM 2741 N N . ILE A 1 364 ? 17.409 -5.455 -38.793 1.00 89.56 364 ILE A N 1
ATOM 2742 C CA . ILE A 1 364 ? 17.564 -4.498 -39.903 1.00 89.56 364 ILE A CA 1
ATOM 2743 C C . ILE A 1 364 ? 18.999 -3.957 -39.957 1.00 89.56 364 ILE A C 1
ATOM 2745 O O . ILE A 1 364 ? 19.575 -3.839 -41.039 1.00 89.56 364 ILE A O 1
ATOM 2749 N N . ILE A 1 365 ? 19.593 -3.654 -38.801 1.00 88.00 365 ILE A N 1
ATOM 2750 C CA . ILE A 1 365 ? 20.981 -3.187 -38.693 1.00 88.00 365 ILE A CA 1
ATOM 2751 C C . ILE A 1 365 ? 21.973 -4.292 -39.034 1.00 88.00 365 ILE A C 1
ATOM 2753 O O . ILE A 1 365 ? 22.977 -4.003 -39.675 1.00 88.00 365 ILE A O 1
ATOM 2757 N N . GLY A 1 366 ? 21.688 -5.537 -38.646 1.00 85.12 366 GLY A N 1
ATOM 2758 C CA . GLY A 1 366 ? 22.557 -6.696 -38.859 1.00 85.12 366 GLY A CA 1
ATOM 2759 C C . GLY A 1 366 ? 22.827 -7.014 -40.332 1.00 85.12 366 GLY A C 1
ATOM 2760 O O . GLY A 1 366 ? 23.786 -7.719 -40.645 1.00 85.12 366 GLY A O 1
ATOM 2761 N N . PHE A 1 367 ? 22.037 -6.452 -41.257 1.00 86.19 367 PHE A N 1
ATOM 2762 C CA . PHE A 1 367 ? 22.378 -6.419 -42.682 1.00 86.19 367 PHE A CA 1
ATOM 2763 C C . PHE A 1 367 ? 23.723 -5.719 -42.938 1.00 86.19 367 PHE A C 1
ATOM 2765 O O . PHE A 1 367 ? 24.482 -6.132 -43.817 1.00 86.19 367 PHE A O 1
ATOM 2772 N N . PHE A 1 368 ? 24.031 -4.670 -42.172 1.00 86.25 368 PHE A N 1
ATOM 2773 C CA . PHE A 1 368 ? 25.262 -3.909 -42.296 1.00 86.25 368 PHE A CA 1
ATOM 2774 C C . PHE A 1 368 ? 26.400 -4.528 -41.475 1.00 86.25 368 PHE A C 1
ATOM 2776 O O . PHE A 1 368 ? 26.249 -4.876 -40.307 1.00 86.25 368 PHE A O 1
ATOM 2783 N N . LYS A 1 369 ? 27.580 -4.625 -42.087 1.00 82.69 369 LYS A N 1
ATOM 2784 C CA . LYS A 1 369 ? 28.819 -5.119 -41.482 1.00 82.69 369 LYS A CA 1
ATOM 2785 C C . LYS A 1 369 ? 29.847 -3.997 -41.472 1.00 82.69 369 LYS A C 1
ATOM 2787 O O . LYS A 1 369 ? 30.225 -3.495 -42.532 1.00 82.69 369 LYS A O 1
ATOM 2792 N N . LEU A 1 370 ? 30.303 -3.614 -40.283 1.00 78.31 370 LEU A N 1
ATOM 2793 C CA . LEU A 1 370 ? 31.346 -2.604 -40.095 1.00 78.31 370 LEU A CA 1
ATOM 2794 C C . LEU A 1 370 ? 32.703 -3.307 -40.076 1.00 78.31 370 LEU A C 1
ATOM 2796 O O . LEU A 1 370 ? 32.895 -4.267 -39.331 1.00 78.31 370 LEU A O 1
ATOM 2800 N N . ASP A 1 371 ? 33.630 -2.877 -40.931 1.00 64.19 371 ASP A N 1
ATOM 2801 C CA . ASP A 1 371 ? 34.975 -3.465 -41.056 1.00 64.19 371 ASP A CA 1
ATOM 2802 C C . ASP A 1 371 ? 34.978 -4.994 -41.286 1.00 64.19 371 ASP A C 1
ATOM 2804 O O . ASP A 1 371 ? 35.875 -5.716 -40.845 1.00 64.19 371 ASP A O 1
ATOM 2808 N N . GLY A 1 372 ? 33.943 -5.515 -41.957 1.00 59.50 372 GLY A N 1
ATOM 2809 C CA . GLY A 1 372 ? 33.777 -6.951 -42.213 1.00 59.50 372 GLY A CA 1
ATOM 2810 C C . GLY A 1 372 ? 33.368 -7.778 -40.988 1.00 59.50 372 GLY A C 1
ATOM 2811 O O . GLY A 1 372 ? 33.300 -9.005 -41.080 1.00 59.50 372 GLY A O 1
ATOM 2812 N N . LYS A 1 373 ? 33.068 -7.131 -39.856 1.00 59.81 373 LYS A N 1
ATOM 2813 C CA . LYS A 1 373 ? 32.504 -7.763 -38.661 1.00 59.81 373 LYS A CA 1
ATOM 2814 C C . LYS A 1 373 ? 31.003 -7.515 -38.595 1.00 59.81 373 LYS A C 1
ATOM 2816 O O . LYS A 1 373 ? 30.513 -6.458 -38.988 1.00 59.81 373 LYS A O 1
ATOM 2821 N N . GLU A 1 374 ? 30.279 -8.516 -38.113 1.00 61.09 374 GLU A N 1
ATOM 2822 C CA . GLU A 1 374 ? 28.867 -8.346 -37.786 1.00 61.09 374 GLU A CA 1
ATOM 2823 C C . GLU A 1 374 ? 28.725 -7.375 -36.618 1.00 61.09 374 GLU A C 1
ATOM 2825 O O . GLU A 1 374 ? 29.518 -7.397 -35.673 1.00 61.09 374 GLU A O 1
ATOM 2830 N N . ILE A 1 375 ? 27.730 -6.502 -36.729 1.00 61.69 375 ILE A N 1
ATOM 2831 C CA . ILE A 1 375 ? 27.296 -5.650 -35.634 1.00 61.69 375 ILE A CA 1
ATOM 2832 C C . ILE A 1 375 ? 26.484 -6.562 -34.712 1.00 61.69 375 ILE A C 1
ATOM 2834 O O . ILE A 1 375 ? 25.448 -7.072 -35.137 1.00 61.69 375 ILE A O 1
ATOM 2838 N N . GLN A 1 376 ? 27.014 -6.842 -33.520 1.00 51.25 376 GLN A N 1
ATOM 2839 C CA . GLN A 1 376 ? 26.312 -7.620 -32.495 1.00 51.25 376 GLN A CA 1
ATOM 2840 C C . GLN A 1 376 ? 25.359 -6.742 -31.698 1.00 51.25 376 GLN A C 1
ATOM 2842 O O . GLN A 1 376 ? 25.791 -5.636 -31.291 1.00 51.25 376 GLN A O 1
#

Radius of gyration: 71.05 Å; chains: 1; bounding box: 116×40×211 Å

Secondary structure (DSSP, 8-state):
-HHHHHHHHHHHHHHHHHHHHHHHHTTT-HHHHHHHHHHHHHHHHHHHHHHHHHH-GGGHHHHHHHHHHHHHHHHHHHIIIIIHHHHHHHHHHHHHHTTEE-----HHHHT-SSHHHHHHHHHHHHHHHHHHHHHHHHHHHHHHHHHHHHHHHHHHHHHHHHHHHHHHHHHHHHHHHHHHHHHHHHHHHHHHHHHHHHHHHHHHHHHHHHHHHHHHHHHHHHHHHHHHHHHHHHHHHHHHHHHHHHHHTGGGGHHHHHHHHHHHHHHHHHHHHHHHHHHHHHHHHHHHHHHHHHHHHHHHHHHHHHHHHHHHHHHHHHHHHHHHHHHHHHHHHHHHHHHHHHHHHHHHHHHHHHHHHHHHHHHHHHT-EETTEE--